Protein 7NAZ (pdb70)

Secondary structure (DSSP, 8-state):
-HHHHHHHHHHTT--BTTB-----HHHHHHHHHHHHHHSTT-HHHHHHHHHTT---HHHHHHHHHTGGGTTHHHHHHTPPTTSS-EEEE-SSS-EEEE-SHHHHHHHHHHHHHHTT-HHHHHHHHHHHHHH-TT-HHHHHHHHHHHHHTT-HHHHHHHHHHHHT-TT--HHHHHHHHHHHHHHHHHTT-HHHHHHHHSS--SS-HHHHHHHHHHHHHHHHHTT-HHHHHHHHHHHHHH-TT-HHHHHHHH-TT-------HHHHHT-SSTT-GGGSPPS--

InterPro domains:
  IPR000641 CbxX/CfxQ [PR00819] (320-334)
  IPR000641 CbxX/CfxQ [PR00819] (360-375)
  IPR000641 CbxX/CfxQ [PR00819] (398-412)
  IPR000641 CbxX/CfxQ [PR00819] (412-431)
  IPR000641 CbxX/CfxQ [PR00819] (443-455)
  IPR000641 CbxX/CfxQ [PR00819] (464-481)
  IPR000641 CbxX/CfxQ [PR00819] (481-500)
  IPR000641 CbxX/CfxQ [PR00819] (551-563)
  IPR003593 AAA+ ATPase domain [SM00382] (357-496)
  IPR003959 ATPase, AAA-type, core [PF00004] (362-493)
  IPR011990 Tetratricopeptide-like helical domain superfamily [G3DSA:1.25.40.10] (31-301)
  IPR011990 Tetratricopeptide-like helical domain superfamily [SSF48452] (126-268)
  IPR023835 Type VII secretion system AAA-ATPase, EccA [TIGR03922] (51-600)
  IPR027417 P-loop containing nucleoside triphosphate hydrolase [G3DSA:3.40.50.300] (303-493)
  IPR027417 P-loop containing nucleoside triphosphate hydrolase [SSF52540] (317-532)
  IPR041627 CbbX, AAA lid domain [PF17866] (497-595)
  IPR049078 ESX-1 secretion system protein EccA1-like, N-terminal domain [PF21545] (26-296)
  IPR050773 CbxX/CfxQ RuBisCO activation and ESX secretion [PTHR43392] (227-593)

Sequence (281 aa):
MVSRFATCCRALGLTVNDRQRPADLTAARAGFAGLTHLAHDQCDAWIGLAAAGEEVTPAVVDAVWRTVASAGVLQREIGLAAGELGFTYDTGWYLQFRATEPDDFQLAYAARLYEAGEFGEADGLVGEILARRPGWFDARWLQVAINHRAQRWSDVVRLLTPVVTLPSLDDVTSHAVRRTALGISLARLGMFAPAMSYLEDPAGPIEVAAVDGALAKALTLRAQGEDDEATEVLQDLFATHPENTQVEQALLDTSFGLVTTTSARIEARSDPWDPETEPSEAE

B-factor: mean 32.29, std 12.5, range [16.03, 93.33]

Organism: Mycolicibacterium smegmatis (strain ATCC 700084 / mc(2)155) (NCBI:txid246196)

Radius of gyration: 21.81 Å; Cα contacts (8 Å, |Δi|>4): 455; chains: 1; bounding box: 55×57×35 Å

CATH classification: 1.25.40.10

Solvent-accessible surface area: 13350 Å² total; per-residue (Å²): 93,61,87,109,0,5,79,14,0,27,6,24,20,27,60,2,98,142,147,121,108,119,56,64,82,97,41,0,81,71,26,0,32,29,0,8,155,96,4,101,99,42,0,0,0,28,0,0,5,2,27,0,52,64,53,52,74,69,2,11,44,8,1,60,125,8,38,108,18,19,9,56,5,16,163,112,7,65,19,67,107,32,79,2,9,4,64,6,89,0,16,12,31,7,123,22,124,0,34,97,64,23,11,2,16,0,3,38,0,5,76,12,1,91,64,42,91,29,41,94,0,44,45,33,1,34,81,0,30,91,118,77,93,62,46,38,27,0,58,1,0,40,1,0,0,7,29,83,0,85,23,20,18,14,0,24,142,32,1,79,66,2,34,109,70,109,120,50,88,115,69,21,34,17,0,0,95,4,0,5,0,19,0,11,0,68,25,31,84,43,70,58,0,25,76,49,1,96,108,23,73,36,84,21,98,92,0,21,14,43,0,11,16,6,25,0,7,0,10,24,59,83,51,88,76,117,70,0,50,114,24,0,88,105,14,41,71,97,45,80,154,45,101,112,0,61,87,0,26,136,64,86,102,69,35,32,117,47,12,62,56,76,48,1,112,60,17,103,61,66,51,47,42,160,44,34,33,48,153,106,166

Foldseek 3Di:
DLVLLQVLLLLLQDQFPNDHDDHDLVVSLVSLVVVCVVCVLALSSLLSNQSSPPLDLVSLVSNLNNVVRQCVSVVVRVHDQPPGWHWADLQALDIDIDGHNLSSLLRNLSSCLVVVNLVSSLVSLVVVCVVVVPDVSSLVSNLNSCVSLLVLVVNLVSLVVVQPDPPDDQSRNLRSLLSNLLSCVQAVNLVVSCVSLVQSDGDRPVSSLSSLLSNLLSCLVVVVQVVSLVSLVVSCVVVVPDVVSVVCNVDSPDHRNHDHNVQCVQFPDNRHPVSRDDPVD

Structure (mmCIF, N/CA/C/O backbone):
data_7NAZ
#
_entry.id   7NAZ
#
_cell.length_a   159.001
_cell.length_b   159.001
_cell.length_c   43.364
_cell.angle_alpha   90.00
_cell.angle_beta   90.00
_cell.angle_gamma   120.00
#
_symmetry.space_group_name_H-M   'H 3'
#
loop_
_entity.id
_entity.type
_entity.pdbx_description
1 polymer 'ESX-3 secretion system protein EccA3'
2 non-polymer '1,4-DIETHYLENE DIOXIDE'
3 non-polymer 'SULFATE ION'
4 non-polymer GLYCEROL
5 water water
#
loop_
_atom_site.group_PDB
_atom_site.id
_atom_site.type_symbol
_atom_site.label_atom_id
_atom_site.label_alt_id
_atom_site.label_comp_id
_atom_site.label_asym_id
_atom_site.label_entity_id
_atom_site.label_seq_id
_atom_site.pdbx_PDB_ins_code
_atom_site.Cartn_x
_atom_site.Cartn_y
_atom_site.Cartn_z
_atom_site.occupancy
_atom_site.B_iso_or_equiv
_atom_site.auth_seq_id
_atom_site.auth_comp_id
_atom_site.auth_asym_id
_atom_site.auth_atom_id
_atom_site.pdbx_PDB_model_num
ATOM 1 N N . MET A 1 20 ? 15.047 0.138 37.616 1.00 35.53 1 MET A N 1
ATOM 2 C CA . MET A 1 20 ? 15.828 1.374 38.025 1.00 27.72 1 MET A CA 1
ATOM 3 C C . MET A 1 20 ? 15.914 1.592 39.543 1.00 32.04 1 MET A C 1
ATOM 4 O O . MET A 1 20 ? 16.968 1.872 40.069 1.00 30.67 1 MET A O 1
ATOM 9 N N . VAL A 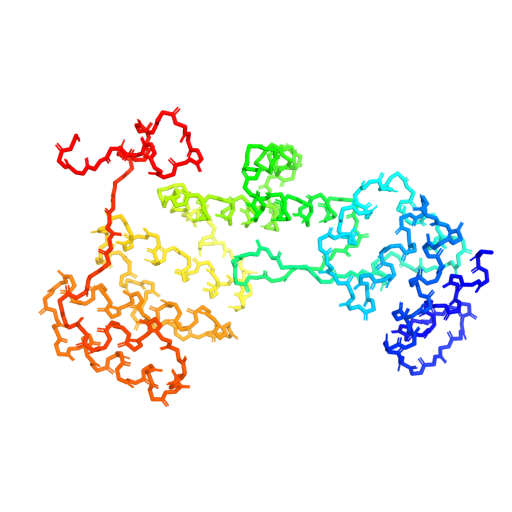1 21 ? 14.776 1.541 40.234 1.00 29.79 2 VAL A N 1
ATOM 10 C CA . VAL A 1 21 ? 14.738 1.711 41.679 1.00 28.91 2 VAL A CA 1
ATOM 11 C C . VAL A 1 21 ? 15.569 0.627 42.421 1.00 29.39 2 VAL A C 1
ATOM 12 O O . VAL A 1 21 ? 16.321 0.941 43.346 1.00 29.99 2 VAL A O 1
ATOM 16 N N . SER A 1 22 ? 15.421 -0.644 42.040 1.00 30.13 3 SER A N 1
ATOM 17 C CA . SER A 1 22 ? 16.250 -1.718 42.626 1.00 29.96 3 SER A CA 1
ATOM 18 C C . SER A 1 22 ? 17.726 -1.489 42.391 1.00 26.62 3 SER A C 1
ATOM 19 O O . SER A 1 22 ? 18.536 -1.658 43.299 1.00 28.51 3 SER A O 1
ATOM 22 N N . ARG A 1 23 ? 18.085 -1.073 41.174 1.00 25.91 4 ARG A N 1
ATOM 23 C CA . ARG A 1 23 ? 19.491 -0.805 40.890 1.00 25.64 4 ARG A CA 1
ATOM 24 C C . ARG A 1 23 ? 19.991 0.345 41.766 1.00 26.34 4 ARG A C 1
ATOM 25 O O . ARG A 1 23 ? 21.081 0.296 42.316 1.00 27.23 4 ARG A O 1
ATOM 33 N N . PHE A 1 24 ? 19.168 1.391 41.913 1.00 24.77 5 PHE A N 1
ATOM 34 C CA . PHE A 1 24 ? 19.562 2.565 42.692 1.00 26.25 5 PHE A CA 1
ATOM 35 C C . PHE A 1 24 ? 19.781 2.170 44.161 1.00 26.14 5 PHE A C 1
ATOM 36 O O . PHE A 1 24 ? 20.759 2.569 44.787 1.00 27.69 5 PHE A O 1
ATOM 44 N N . ALA A 1 25 ? 18.894 1.324 44.684 1.00 26.75 6 ALA A N 1
ATOM 45 C CA . ALA A 1 25 ? 18.960 0.894 46.079 1.00 28.65 6 ALA A CA 1
ATOM 46 C C . ALA A 1 25 ? 20.274 0.140 46.310 1.00 28.23 6 ALA A C 1
ATOM 47 O O . ALA A 1 25 ? 20.943 0.318 47.319 1.00 28.70 6 ALA A O 1
ATOM 49 N N . THR A 1 26 ? 20.618 -0.708 45.346 1.00 28.39 7 THR A N 1
ATOM 50 C CA . THR A 1 26 ? 21.783 -1.559 45.434 1.00 28.04 7 THR A CA 1
ATOM 51 C C . THR A 1 26 ? 23.066 -0.726 45.386 1.00 27.75 7 THR A C 1
ATOM 52 O O . THR A 1 26 ? 23.980 -0.942 46.159 1.00 29.62 7 THR A O 1
ATOM 56 N N . CYS A 1 27 ? 23.090 0.239 44.470 1.00 27.41 8 CYS A N 1
ATOM 57 C CA . CYS A 1 27 ? 24.207 1.180 44.372 1.00 26.42 8 CYS A CA 1
ATOM 58 C C . CYS A 1 27 ? 24.364 2.004 45.663 1.00 25.84 8 CYS A C 1
ATOM 59 O O . CYS A 1 27 ? 25.470 2.219 46.140 1.00 28.41 8 CYS A O 1
ATOM 62 N N . CYS A 1 28 ? 23.245 2.469 46.234 1.00 26.62 9 CYS A N 1
ATOM 63 C CA . CYS A 1 28 ? 23.280 3.158 47.520 1.00 27.55 9 CYS A CA 1
ATOM 64 C C . CYS A 1 28 ? 23.848 2.300 48.665 1.00 28.85 9 CYS A C 1
ATOM 65 O O . CYS A 1 28 ? 24.589 2.795 49.535 1.00 30.15 9 CYS A O 1
ATOM 68 N N . ARG A 1 29 ? 23.493 1.015 48.688 1.00 28.55 10 ARG A N 1
ATOM 69 C CA . ARG A 1 29 ? 24.035 0.131 49.700 1.00 32.92 10 ARG A CA 1
ATOM 70 C C . ARG A 1 29 ? 25.566 -0.038 49.558 1.00 31.69 10 ARG A C 1
ATOM 71 O O . ARG A 1 29 ? 26.267 -0.155 50.561 1.00 32.98 10 ARG A O 1
ATOM 79 N N . ALA A 1 30 ? 26.076 0.013 48.322 1.00 31.15 11 ALA A N 1
ATOM 80 C CA . ALA A 1 30 ? 27.521 -0.023 48.071 1.00 32.67 11 ALA A CA 1
ATOM 81 C C . ALA A 1 30 ? 28.271 1.220 48.612 1.00 32.66 11 ALA A C 1
ATOM 82 O O . ALA A 1 30 ? 29.503 1.181 48.813 1.00 34.36 11 ALA A O 1
ATOM 84 N N . LEU A 1 31 ? 27.530 2.315 48.840 1.00 32.01 12 LEU A N 1
ATOM 85 C CA . LEU A 1 31 ? 28.056 3.495 49.506 1.00 31.60 12 LEU A CA 1
ATOM 86 C C . LEU A 1 31 ? 28.144 3.322 51.012 1.00 31.70 12 LEU A C 1
ATOM 87 O O . LEU A 1 31 ? 28.754 4.135 51.676 1.00 37.49 12 LEU A O 1
ATOM 92 N N . GLY A 1 32 ? 27.542 2.252 51.543 1.00 32.11 13 GLY A N 1
ATOM 93 C CA . GLY A 1 32 ? 27.480 1.997 52.979 1.00 33.79 13 GLY A CA 1
ATOM 94 C C . GLY A 1 32 ? 26.244 2.550 53.665 1.00 34.38 13 GLY A C 1
ATOM 95 O O . GLY A 1 32 ? 26.158 2.528 54.890 1.00 37.54 13 GLY A O 1
ATOM 96 N N . LEU A 1 33 ? 25.291 3.052 52.870 1.00 34.09 14 LEU A N 1
ATOM 97 C CA . LEU A 1 33 ? 24.024 3.565 53.391 1.00 33.24 14 LEU A CA 1
ATOM 98 C C . LEU A 1 33 ? 23.077 2.414 53.708 1.00 34.06 14 LEU A C 1
ATOM 99 O O . LEU A 1 33 ? 23.045 1.405 52.997 1.00 37.09 14 LEU A O 1
ATOM 104 N N . THR A 1 34 ? 22.298 2.590 54.782 1.00 37.16 15 THR A N 1
ATOM 105 C CA . THR A 1 34 ? 21.224 1.694 55.131 1.00 37.62 15 THR A CA 1
ATOM 106 C C . THR A 1 34 ? 20.073 1.986 54.207 1.00 37.82 15 THR A C 1
ATOM 107 O O . THR A 1 34 ? 19.660 3.137 54.084 1.00 38.03 15 THR A O 1
ATOM 111 N N . VAL A 1 35 ? 19.547 0.927 53.580 1.00 39.47 16 VAL A N 1
ATOM 112 C CA . VAL A 1 35 ? 18.408 1.002 52.684 1.00 36.50 16 VAL A CA 1
ATOM 113 C C . VAL A 1 35 ? 17.496 -0.169 52.990 1.00 40.05 16 VAL A C 1
ATOM 114 O O . VAL A 1 35 ? 17.948 -1.293 53.000 1.00 41.22 16 VAL A O 1
ATOM 118 N N . ASN A 1 36 ? 16.216 0.127 53.249 1.00 41.41 17 ASN A N 1
ATOM 119 C CA . ASN A 1 36 ? 15.211 -0.858 53.590 1.00 44.38 17 ASN A CA 1
ATOM 120 C C . ASN A 1 36 ? 15.741 -1.767 54.706 1.00 46.57 17 ASN A C 1
ATOM 121 O O . ASN A 1 36 ? 15.590 -2.978 54.646 1.00 53.64 17 ASN A O 1
ATOM 126 N N . ASP A 1 37 ? 16.360 -1.144 55.717 1.00 47.96 18 ASP A N 1
ATOM 127 C CA . ASP A 1 37 ? 16.915 -1.798 56.906 1.00 51.67 18 ASP A CA 1
ATOM 128 C C . ASP A 1 37 ? 17.971 -2.852 56.611 1.00 48.45 18 ASP A C 1
ATOM 129 O O . ASP A 1 37 ? 18.111 -3.811 57.348 1.00 51.94 18 ASP A O 1
ATOM 134 N N . ARG A 1 38 ? 18.718 -2.651 55.522 1.00 45.97 19 ARG A N 1
ATOM 135 C CA . ARG A 1 38 ? 19.827 -3.529 55.150 1.00 46.15 19 ARG A CA 1
ATOM 136 C C . ARG A 1 38 ? 21.027 -2.632 54.899 1.00 46.55 19 ARG A C 1
ATOM 137 O O . ARG A 1 38 ? 20.896 -1.584 54.266 1.00 44.34 19 ARG A O 1
ATOM 145 N N . GLN A 1 39 ? 22.187 -3.051 55.415 1.00 47.18 20 GLN A N 1
ATOM 146 C CA . GLN A 1 39 ? 23.425 -2.290 55.326 1.00 47.72 20 GLN A CA 1
ATOM 147 C C . GLN A 1 39 ? 24.568 -3.257 55.104 1.00 49.42 20 GLN A C 1
ATOM 148 O O . GLN A 1 39 ? 24.505 -4.402 55.559 1.00 55.59 20 GLN A O 1
ATOM 154 N N . ARG A 1 40 ? 25.598 -2.799 54.384 1.00 48.06 21 ARG A N 1
ATOM 155 C CA . ARG A 1 40 ? 26.832 -3.554 54.196 1.00 49.33 21 ARG A CA 1
ATOM 156 C C . ARG A 1 40 ? 27.993 -2.570 54.259 1.00 45.49 21 ARG A C 1
ATOM 157 O O . ARG A 1 40 ? 27.788 -1.364 54.096 1.00 43.05 21 ARG A O 1
ATOM 165 N N . PRO A 1 41 ? 29.235 -3.054 54.495 1.00 51.24 22 PRO A N 1
ATOM 166 C CA . PRO A 1 41 ? 30.423 -2.201 54.394 1.00 51.31 22 PRO A CA 1
ATOM 167 C C . PRO A 1 41 ? 30.536 -1.562 53.021 1.00 47.00 22 PRO A C 1
ATOM 168 O O . PRO A 1 41 ? 30.295 -2.230 52.012 1.00 46.73 22 PRO A O 1
ATOM 172 N N . ALA A 1 42 ? 30.911 -0.282 52.981 1.00 44.01 23 ALA A N 1
ATOM 173 C CA . ALA A 1 42 ? 31.023 0.438 51.726 1.00 41.47 23 ALA A CA 1
ATOM 174 C C . ALA A 1 42 ? 32.091 -0.204 50.829 1.00 38.00 23 ALA A C 1
ATOM 175 O O . ALA A 1 42 ? 33.045 -0.803 51.313 1.00 42.27 23 ALA A O 1
ATOM 177 N N . ASP A 1 43 ? 31.876 -0.121 49.514 1.00 38.16 24 ASP A N 1
ATOM 178 C CA . ASP A 1 43 ? 32.856 -0.520 48.502 1.00 37.79 24 ASP A CA 1
ATOM 179 C C . ASP A 1 43 ? 32.758 0.569 47.450 1.00 34.36 24 ASP A C 1
ATOM 180 O O . ASP A 1 43 ? 31.960 0.475 46.531 1.00 34.10 24 ASP A O 1
ATOM 185 N N . LEU A 1 44 ? 33.578 1.621 47.599 1.00 34.26 25 LEU A N 1
ATOM 186 C CA . LEU A 1 44 ? 33.401 2.827 46.788 1.00 34.70 25 LEU A CA 1
ATOM 187 C C . LEU A 1 44 ? 33.801 2.601 45.315 1.00 32.33 25 LEU A C 1
ATOM 188 O O . LEU A 1 44 ? 33.246 3.207 44.411 1.00 34.81 25 LEU A O 1
ATOM 193 N N . THR A 1 45 ? 34.732 1.676 45.069 1.00 33.36 26 THR A N 1
ATOM 194 C CA . THR A 1 45 ? 35.091 1.319 43.707 1.00 34.18 26 THR A CA 1
ATOM 195 C C . THR A 1 45 ? 33.866 0.734 43.011 1.00 34.16 26 THR A C 1
ATOM 196 O O . THR A 1 45 ? 33.516 1.112 41.893 1.00 32.73 26 THR A O 1
ATOM 200 N N . ALA A 1 46 ? 33.201 -0.196 43.687 1.00 34.40 27 ALA A N 1
ATOM 201 C CA . ALA A 1 46 ? 31.981 -0.785 43.150 1.00 30.91 27 ALA A CA 1
ATOM 202 C C . ALA A 1 46 ? 30.861 0.243 43.027 1.00 31.18 27 ALA A C 1
ATOM 203 O O . ALA A 1 46 ? 30.135 0.253 42.030 1.00 30.13 27 ALA A O 1
ATOM 205 N N . ALA A 1 47 ? 30.715 1.098 44.042 1.00 31.05 28 ALA A N 1
ATOM 206 C CA . ALA A 1 47 ? 29.677 2.140 44.010 1.00 30.16 28 ALA A CA 1
ATOM 207 C C . ALA A 1 47 ? 29.894 3.059 42.816 1.00 28.76 28 ALA A C 1
ATOM 208 O O . ALA A 1 47 ? 28.943 3.380 42.114 1.00 27.86 28 ALA A O 1
ATOM 210 N N . ARG A 1 48 ? 31.161 3.460 42.563 1.00 28.79 29 ARG A N 1
ATOM 211 C CA . ARG A 1 48 ? 31.450 4.296 41.393 1.00 28.87 29 ARG A CA 1
ATOM 212 C C . ARG A 1 48 ? 31.075 3.626 40.074 1.00 28.62 29 ARG A C 1
ATOM 213 O O . ARG A 1 48 ? 30.459 4.232 39.208 1.00 31.31 29 ARG A O 1
ATOM 221 N N . ALA A 1 49 ? 31.479 2.367 39.904 1.00 29.12 30 ALA A N 1
ATOM 222 C CA . ALA A 1 49 ? 31.146 1.650 38.683 1.00 29.40 30 ALA A CA 1
ATOM 223 C C . ALA A 1 49 ? 29.641 1.463 38.546 1.00 27.96 30 ALA A C 1
ATOM 224 O O . ALA A 1 49 ? 29.103 1.562 37.446 1.00 29.27 30 ALA A O 1
ATOM 226 N N . GLY A 1 50 ? 28.980 1.177 39.673 1.00 28.99 31 GLY A N 1
ATOM 227 C CA . GLY A 1 50 ? 27.546 0.909 39.711 1.00 28.35 31 GLY A CA 1
ATOM 228 C C . GLY A 1 50 ? 26.762 2.127 39.305 1.00 27.37 31 GLY A C 1
ATOM 229 O O . GLY A 1 50 ? 26.021 2.097 38.339 1.00 27.88 31 GLY A O 1
ATOM 230 N N . PHE A 1 51 ? 27.022 3.245 39.979 1.00 30.03 32 PHE A N 1
ATOM 231 C CA . PHE A 1 51 ? 26.332 4.499 39.631 1.00 29.39 32 PHE A CA 1
ATOM 232 C C . PHE A 1 51 ? 26.655 4.961 38.216 1.00 28.48 32 PHE A C 1
ATOM 233 O O . PHE A 1 51 ? 25.777 5.391 37.504 1.00 28.92 32 PHE A O 1
ATOM 241 N N . ALA A 1 52 ? 27.909 4.786 37.776 1.00 27.66 33 ALA A N 1
ATOM 242 C CA . ALA A 1 52 ? 28.260 5.131 36.398 1.00 29.38 33 ALA A CA 1
ATOM 243 C C . ALA A 1 52 ? 27.382 4.390 35.390 1.00 29.34 33 ALA A C 1
ATOM 244 O O . ALA A 1 52 ? 26.875 4.973 34.432 1.00 31.01 33 ALA A O 1
ATOM 246 N N . GLY A 1 53 ? 27.213 3.081 35.604 1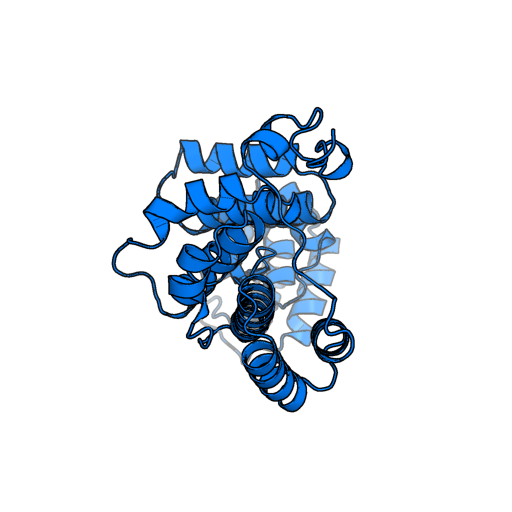.00 29.61 34 GLY A N 1
ATOM 247 C CA . GLY A 1 53 ? 26.359 2.290 34.743 1.00 31.86 34 GLY A CA 1
ATOM 248 C C . GLY A 1 53 ? 24.932 2.769 34.800 1.00 29.14 34 GLY A C 1
ATOM 249 O O . GLY A 1 53 ? 24.247 2.847 33.779 1.00 31.33 34 GLY A O 1
ATOM 250 N N . LEU A 1 54 ? 24.491 3.130 36.007 1.00 28.06 35 LEU A N 1
ATOM 251 C CA . LEU A 1 54 ? 23.126 3.556 36.212 1.00 28.15 35 LEU A CA 1
ATOM 252 C C . LEU A 1 54 ? 22.843 4.881 35.467 1.00 28.30 35 LEU A C 1
ATOM 253 O O . LEU A 1 54 ? 21.735 5.088 34.992 1.00 33.59 35 LEU A O 1
ATOM 258 N N . THR A 1 55 ? 23.868 5.733 35.300 1.00 28.14 36 THR A N 1
ATOM 259 C CA . THR A 1 55 ? 23.699 6.977 34.524 1.00 30.03 36 THR A CA 1
ATOM 260 C C . THR A 1 55 ? 23.449 6.717 33.014 1.00 31.57 36 THR A C 1
ATOM 261 O O . THR A 1 55 ? 22.948 7.579 32.311 1.00 37.34 36 THR A O 1
ATOM 265 N N . HIS A 1 56 ? 23.810 5.528 32.519 1.00 35.62 37 HIS A N 1
ATOM 266 C CA . HIS A 1 56 ? 23.485 5.156 31.132 1.00 40.55 37 HIS A CA 1
ATOM 267 C C . HIS A 1 56 ? 21.999 4.804 31.022 1.00 41.82 37 HIS A C 1
ATOM 268 O O . HIS A 1 56 ? 21.335 5.237 30.096 1.00 49.79 37 HIS A O 1
ATOM 275 N N . LEU A 1 57 ? 21.465 4.073 32.007 1.00 41.94 38 LEU A N 1
ATOM 276 C CA . LEU A 1 57 ? 20.027 3.768 32.036 1.00 42.30 38 LEU A CA 1
ATOM 277 C C . LEU A 1 57 ? 19.192 5.007 32.288 1.00 43.50 38 LEU A C 1
ATOM 278 O O . LEU A 1 57 ? 18.219 5.243 31.591 1.00 48.01 38 LEU A O 1
ATOM 283 N N . ALA A 1 58 ? 19.559 5.751 33.338 1.00 40.77 39 ALA A N 1
ATOM 284 C CA . ALA A 1 58 ? 18.784 6.870 33.866 1.00 39.60 39 ALA A CA 1
ATOM 285 C C . ALA A 1 58 ? 19.604 8.164 33.765 1.00 36.56 39 ALA A C 1
ATOM 286 O O . ALA A 1 58 ? 19.946 8.761 34.769 1.00 34.87 39 ALA A O 1
ATOM 288 N N . HIS A 1 59 ? 19.900 8.551 32.522 1.00 35.67 40 HIS A N 1
ATOM 289 C CA . HIS A 1 59 ? 20.747 9.674 32.169 1.00 31.77 40 HIS A CA 1
ATOM 290 C C . HIS A 1 59 ? 20.176 10.998 32.673 1.00 29.53 40 HIS A C 1
ATOM 291 O O . HIS A 1 59 ? 20.923 11.905 32.952 1.00 28.04 40 HIS A O 1
ATOM 298 N N . ASP A 1 60 ? 18.846 11.069 32.818 1.00 29.56 41 ASP A N 1
ATOM 299 C CA . ASP A 1 60 ? 18.174 12.274 33.274 1.00 29.13 41 ASP A CA 1
ATOM 300 C C . ASP A 1 60 ? 17.770 12.249 34.733 1.00 28.03 41 ASP A C 1
ATOM 301 O O . ASP A 1 60 ? 17.081 13.148 35.181 1.00 31.50 41 ASP A O 1
ATOM 306 N N . GLN A 1 61 ? 18.170 11.207 35.471 1.00 28.04 42 GLN A N 1
ATOM 307 C CA . GLN A 1 61 ? 17.901 11.112 36.924 1.00 26.46 42 GLN A CA 1
ATOM 308 C C . GLN A 1 61 ? 19.059 11.696 37.754 1.00 27.00 42 GLN A C 1
ATOM 309 O O . GLN A 1 61 ? 20.142 11.130 37.831 1.00 26.93 42 GLN A O 1
ATOM 315 N N . CYS A 1 62 ? 18.795 12.836 38.383 1.00 25.21 43 CYS A N 1
ATOM 316 C CA . CYS A 1 62 ? 19.762 13.559 39.192 1.00 22.98 43 CYS A CA 1
ATOM 317 C C . CYS A 1 62 ? 20.395 12.633 40.226 1.00 24.66 43 CYS A C 1
ATOM 318 O O . CYS A 1 62 ? 21.597 12.651 40.435 1.00 23.55 43 CYS A O 1
ATOM 321 N N . ASP A 1 63 ? 19.590 11.761 40.827 1.00 26.33 44 ASP A N 1
ATOM 322 C CA . ASP A 1 63 ? 20.076 10.925 41.927 1.00 24.61 44 ASP A CA 1
ATOM 323 C C . ASP A 1 63 ? 21.179 9.910 41.502 1.00 23.02 44 ASP A C 1
ATOM 324 O O . ASP A 1 63 ? 22.009 9.534 42.299 1.00 26.42 44 ASP A O 1
ATOM 329 N N . ALA A 1 64 ? 21.164 9.500 40.238 1.00 23.89 45 ALA A N 1
ATOM 330 C CA . ALA A 1 64 ? 22.162 8.613 39.721 1.00 22.88 45 ALA A CA 1
ATOM 331 C C . ALA A 1 64 ? 23.489 9.368 39.682 1.00 22.95 45 ALA A C 1
ATOM 332 O O . ALA A 1 64 ? 24.545 8.837 39.992 1.00 24.71 45 ALA A O 1
ATOM 334 N N . TRP A 1 65 ? 23.438 10.608 39.226 1.00 22.22 46 TRP A N 1
ATOM 335 C CA . TRP A 1 65 ? 24.647 11.458 39.167 1.00 22.88 46 TRP A CA 1
ATOM 336 C C . TRP A 1 65 ? 25.138 11.854 40.556 1.00 23.22 46 TRP A C 1
ATOM 337 O O . TRP A 1 65 ? 26.340 11.870 40.803 1.00 24.80 46 TRP A O 1
ATOM 348 N N . ILE A 1 66 ? 24.214 12.199 41.463 1.00 23.26 47 ILE A N 1
ATOM 349 C CA . ILE A 1 66 ? 24.560 12.476 42.835 1.00 23.11 47 ILE A CA 1
ATOM 350 C C . ILE A 1 66 ? 25.279 11.286 43.467 1.00 23.21 47 ILE A C 1
ATOM 351 O O . ILE A 1 66 ? 26.285 11.443 44.157 1.00 24.63 47 ILE A O 1
ATOM 356 N N . GLY A 1 67 ? 24.733 10.083 43.221 1.00 23.16 48 GLY A N 1
ATOM 357 C CA . GLY A 1 67 ? 25.351 8.855 43.678 1.00 25.55 48 GLY A CA 1
ATOM 358 C C . GLY A 1 67 ? 26.778 8.659 43.175 1.00 23.16 48 GLY A C 1
ATOM 359 O O . GLY A 1 67 ? 27.671 8.298 43.929 1.00 25.36 48 GLY A O 1
ATOM 360 N N . LEU A 1 68 ? 26.975 8.878 41.878 1.00 22.79 49 LEU A N 1
ATOM 361 C CA . LEU A 1 68 ? 28.295 8.772 41.299 1.00 22.85 49 LEU A CA 1
ATOM 362 C C . LEU A 1 68 ? 29.271 9.736 41.971 1.00 22.49 49 LEU A C 1
ATOM 363 O O . LEU A 1 68 ? 30.403 9.364 42.308 1.00 25.28 49 LEU A O 1
ATOM 368 N N . ALA A 1 69 ? 28.826 10.970 42.227 1.00 23.20 50 ALA A N 1
ATOM 369 C CA . ALA A 1 69 ? 29.638 11.938 42.930 1.00 22.97 50 ALA A CA 1
ATOM 370 C C . ALA A 1 69 ? 29.877 11.506 44.362 1.00 23.96 50 ALA A C 1
ATOM 371 O O . ALA A 1 69 ? 30.972 11.644 44.865 1.00 24.89 50 ALA A O 1
ATOM 373 N N . ALA A 1 70 ? 28.839 10.956 45.014 1.00 23.71 51 ALA A N 1
ATOM 374 C CA . ALA A 1 70 ? 28.913 10.503 46.395 1.00 24.79 51 ALA A CA 1
ATOM 375 C C . ALA A 1 70 ? 29.973 9.401 46.553 1.00 24.93 51 ALA A C 1
ATOM 376 O O . ALA A 1 70 ? 30.604 9.276 47.621 1.00 29.01 51 ALA A O 1
ATOM 378 N N . ALA A 1 71 ? 30.130 8.597 45.492 1.00 26.56 52 ALA A N 1
ATOM 379 C CA . ALA A 1 71 ? 31.059 7.472 45.451 1.00 27.91 52 ALA A CA 1
ATOM 380 C C . ALA A 1 71 ? 32.483 7.931 45.156 1.00 28.89 52 ALA A C 1
ATOM 381 O O . ALA A 1 71 ? 33.404 7.135 45.171 1.00 30.87 52 ALA A O 1
ATOM 383 N N . GLY A 1 72 ? 32.652 9.227 44.873 1.00 28.00 53 GLY A N 1
ATOM 384 C CA . GLY A 1 72 ? 33.937 9.848 44.753 1.00 29.26 53 GLY A CA 1
ATOM 385 C C . GLY A 1 72 ? 34.310 10.407 43.380 1.00 29.52 53 GLY A C 1
ATOM 386 O O . GLY A 1 72 ? 35.400 10.977 43.241 1.00 33.47 53 GLY A O 1
ATOM 387 N N . GLU A 1 73 ? 33.435 10.249 42.382 1.00 28.29 54 GLU A N 1
ATOM 388 C CA A GLU A 1 73 ? 33.687 10.755 41.037 0.43 28.23 54 GLU A CA 1
ATOM 389 C CA B GLU A 1 73 ? 33.682 10.737 41.028 0.57 27.89 54 GLU A CA 1
ATOM 390 C C . GLU A 1 73 ? 33.076 12.156 40.889 1.00 27.43 54 GLU A C 1
ATOM 391 O O . GLU A 1 73 ? 32.022 12.344 40.299 1.00 28.98 54 GLU A O 1
ATOM 402 N N . VAL A 1 74 ? 33.762 13.148 41.455 1.00 26.06 55 VAL A N 1
ATOM 403 C CA . VAL A 1 74 ? 33.272 14.537 41.466 1.00 25.51 55 VAL A CA 1
ATOM 404 C C . VAL A 1 74 ? 34.042 15.324 40.431 1.00 25.17 55 VAL A C 1
ATOM 405 O O . VAL A 1 74 ? 34.911 16.153 40.743 1.00 31.66 55 VAL A O 1
ATOM 409 N N . THR A 1 75 ? 33.757 14.998 39.177 1.00 27.48 56 THR A N 1
ATOM 410 C CA . THR A 1 75 ? 34.367 15.591 38.015 1.00 27.74 56 THR A CA 1
ATOM 411 C C . THR A 1 75 ? 33.499 16.715 37.472 1.00 24.99 56 THR A C 1
ATOM 412 O O . THR A 1 75 ? 32.293 16.790 37.747 1.00 26.36 56 THR A O 1
ATOM 416 N N . PRO A 1 76 ? 34.052 17.603 36.623 1.00 27.19 57 PRO A N 1
ATOM 417 C CA . PRO A 1 76 ? 33.227 18.626 35.984 1.00 27.36 57 PRO A CA 1
ATOM 418 C C . PRO A 1 76 ? 32.045 18.036 35.228 1.00 26.33 57 PRO A C 1
ATOM 419 O O . PRO A 1 76 ? 30.968 18.575 35.320 1.00 25.15 57 PRO A O 1
ATOM 423 N N . ALA A 1 77 ? 32.237 16.902 34.542 1.00 28.01 58 ALA A N 1
ATOM 424 C CA . ALA A 1 77 ? 31.139 16.258 33.828 1.00 28.65 58 ALA A CA 1
ATOM 425 C C . ALA A 1 77 ? 30.019 15.856 34.803 1.00 25.78 58 ALA A C 1
ATOM 426 O O . ALA A 1 77 ? 28.816 16.024 34.494 1.00 26.48 58 ALA A O 1
ATOM 428 N N . VAL A 1 78 ? 30.398 15.309 35.972 1.00 25.06 59 VAL A N 1
ATOM 429 C CA . VAL A 1 78 ? 29.391 14.851 36.925 1.00 24.86 59 VAL A CA 1
ATOM 430 C C . VAL A 1 78 ? 28.641 16.037 37.534 1.00 22.13 59 VAL A C 1
ATOM 431 O O . VAL A 1 78 ? 27.429 16.033 37.655 1.00 23.63 59 VAL A O 1
ATOM 435 N N . VAL A 1 79 ? 29.391 17.080 37.906 1.00 21.95 60 VAL A N 1
ATOM 436 C CA . VAL A 1 79 ? 28.810 18.324 38.466 1.00 21.67 60 VAL A CA 1
ATOM 437 C C . VAL A 1 79 ? 27.871 18.966 37.441 1.00 22.21 60 VAL A C 1
ATOM 438 O O . VAL A 1 79 ? 26.774 19.410 37.824 1.00 23.86 60 VAL A O 1
ATOM 442 N N . ASP A 1 80 ? 28.269 18.987 36.163 1.00 21.76 61 ASP A N 1
ATOM 443 C CA . ASP A 1 80 ? 27.448 19.467 35.068 1.00 22.71 61 ASP A CA 1
ATOM 444 C C . ASP A 1 80 ? 26.124 18.699 35.010 1.00 21.55 61 ASP A C 1
ATOM 445 O O . ASP A 1 80 ? 25.041 19.279 34.869 1.00 24.19 61 ASP A O 1
ATOM 450 N N . ALA A 1 81 ? 26.230 17.370 35.132 1.00 21.26 62 ALA A N 1
ATOM 451 C CA . ALA A 1 81 ? 25.067 16.501 34.982 1.00 20.65 62 ALA A CA 1
ATOM 452 C C . ALA A 1 81 ? 24.102 16.632 36.158 1.00 20.92 62 ALA A C 1
ATOM 453 O O . ALA A 1 81 ? 22.887 16.601 35.945 1.00 23.35 62 ALA A O 1
ATOM 455 N N . VAL A 1 82 ? 24.633 16.747 37.380 1.00 21.35 63 VAL A N 1
ATOM 456 C CA . VAL A 1 82 ? 23.844 16.950 38.553 1.00 20.83 63 VAL A CA 1
ATOM 457 C C . VAL A 1 82 ? 23.009 18.204 38.340 1.00 20.62 63 VAL A C 1
ATOM 458 O O . VAL A 1 82 ? 21.777 18.195 38.574 1.00 23.32 63 VAL A O 1
ATOM 462 N N . TRP A 1 83 ? 23.664 19.287 37.912 1.00 21.34 64 TRP A N 1
ATOM 463 C CA . TRP A 1 83 ? 22.952 20.524 37.652 1.00 21.14 64 TRP A CA 1
ATOM 464 C C . TRP A 1 83 ? 21.912 20.404 36.529 1.00 21.23 64 TRP A C 1
ATOM 465 O O . TRP A 1 83 ? 20.782 20.929 36.653 1.00 23.64 64 TRP A O 1
ATOM 476 N N . ARG A 1 84 ? 22.310 19.831 35.403 1.00 22.28 65 ARG A N 1
ATOM 477 C CA . ARG A 1 84 ? 21.442 19.616 34.263 1.00 24.40 65 ARG A CA 1
ATOM 478 C C . ARG A 1 84 ? 20.129 18.911 34.654 1.00 23.64 65 ARG A C 1
ATOM 479 O O . ARG A 1 84 ? 19.035 19.297 34.191 1.00 25.75 65 ARG A O 1
ATOM 487 N N . THR A 1 85 ? 20.243 17.936 35.548 1.00 24.08 66 THR A N 1
ATOM 488 C CA . THR A 1 85 ? 19.126 17.073 35.915 1.00 22.91 66 THR A CA 1
ATOM 489 C C . THR A 1 85 ? 18.478 17.450 37.275 1.00 24.57 66 THR A C 1
ATOM 490 O O . THR A 1 85 ? 17.657 16.708 37.789 1.00 24.17 66 THR A O 1
ATOM 494 N N . VAL A 1 86 ? 18.790 18.648 37.802 1.00 23.13 67 VAL A N 1
ATOM 495 C CA . VAL A 1 86 ? 18.453 19.034 39.175 1.00 21.06 67 VAL A CA 1
ATOM 496 C C . VAL A 1 86 ? 16.935 18.955 39.458 1.00 21.01 67 VAL A C 1
ATOM 497 O O . VAL A 1 86 ? 16.536 18.788 40.594 1.00 22.70 67 VAL A O 1
ATOM 501 N N . ALA A 1 87 ? 16.115 19.047 38.415 1.00 24.04 68 ALA A N 1
ATOM 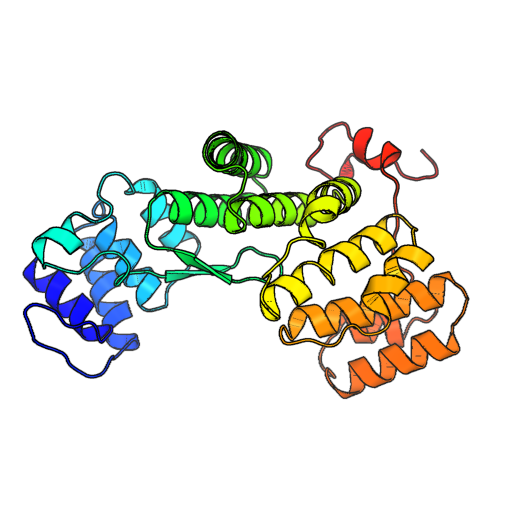502 C CA . ALA A 1 87 ? 14.637 18.921 38.619 1.00 23.00 68 ALA A CA 1
ATOM 503 C C . ALA A 1 87 ? 14.258 17.631 39.360 1.00 25.06 68 ALA A C 1
ATOM 504 O O . ALA A 1 87 ? 13.319 17.617 40.155 1.00 26.26 68 ALA A O 1
ATOM 506 N N . SER A 1 88 ? 15.041 16.566 39.135 1.00 24.33 69 SER A N 1
ATOM 507 C CA . SER A 1 88 ? 14.727 15.269 39.704 1.00 25.31 69 SER A CA 1
ATOM 508 C C . SER A 1 88 ? 15.507 14.932 40.970 1.00 25.61 69 SER A C 1
ATOM 509 O O . SER A 1 88 ? 15.524 13.813 41.385 1.00 24.94 69 SER A O 1
ATOM 512 N N . ALA A 1 89 ? 16.240 15.899 41.538 1.00 25.38 70 ALA A N 1
ATOM 513 C CA . ALA A 1 89 ? 16.923 15.679 42.793 1.00 24.98 70 ALA A CA 1
ATOM 514 C C . ALA A 1 89 ? 16.015 15.068 43.847 1.00 25.16 70 ALA A C 1
ATOM 515 O O . ALA A 1 89 ? 14.934 15.578 44.142 1.00 25.33 70 ALA A O 1
ATOM 517 N N . GLY A 1 90 ? 16.441 13.930 44.401 1.00 27.14 71 GLY A N 1
ATOM 518 C CA . GLY A 1 90 ? 15.741 13.313 45.490 1.00 27.71 71 GLY A CA 1
ATOM 519 C C . GLY A 1 90 ? 14.621 12.371 45.069 1.00 27.02 71 GLY A C 1
ATOM 520 O O . GLY A 1 90 ? 14.055 11.720 45.931 1.00 29.75 71 GLY A O 1
ATOM 521 N N . VAL A 1 91 ? 14.325 12.276 43.767 1.00 24.75 72 VAL A N 1
ATOM 522 C CA . VAL A 1 91 ? 13.212 11.440 43.309 1.00 25.73 72 VAL A CA 1
ATOM 523 C C . VAL A 1 91 ? 13.464 9.959 43.610 1.00 26.19 72 VAL A C 1
ATOM 524 O O . VAL A 1 91 ? 12.601 9.258 44.134 1.00 30.24 72 VAL A O 1
ATOM 528 N N . LEU A 1 92 ? 14.662 9.487 43.274 1.00 26.88 73 LEU A N 1
ATOM 529 C CA . LEU A 1 92 ? 14.988 8.093 43.554 1.00 25.42 73 LEU A CA 1
ATOM 530 C C . LEU A 1 92 ? 15.240 7.854 45.054 1.00 25.45 73 LEU A C 1
ATOM 531 O O . LEU A 1 92 ? 14.919 6.788 45.579 1.00 27.88 73 LEU A O 1
ATOM 536 N N . GLN A 1 93 ? 15.845 8.838 45.727 1.00 26.45 74 GLN A N 1
ATOM 537 C CA . GLN A 1 93 ? 16.053 8.822 47.170 1.00 27.61 74 GLN A CA 1
ATOM 538 C C . GLN A 1 93 ? 14.751 8.536 47.901 1.00 30.41 74 GLN A C 1
ATOM 539 O O . GLN A 1 93 ? 14.671 7.677 48.766 1.00 31.59 74 GLN A O 1
ATOM 545 N N . ARG A 1 94 ? 13.709 9.268 47.520 1.00 31.38 75 ARG A N 1
ATOM 546 C CA . ARG A 1 94 ? 12.401 9.105 48.117 1.00 34.48 75 ARG A CA 1
ATOM 547 C C . ARG A 1 94 ? 11.792 7.733 47.788 1.00 34.88 75 ARG A C 1
ATOM 548 O O . ARG A 1 94 ? 11.218 7.112 48.671 1.00 37.13 75 ARG A O 1
ATOM 556 N N . GLU A 1 95 ? 11.965 7.248 46.545 1.00 32.82 76 GLU A N 1
ATOM 557 C CA . GLU A 1 95 ? 11.498 5.910 46.169 1.00 34.33 76 GLU A CA 1
ATOM 558 C C . GLU A 1 95 ? 12.083 4.825 47.085 1.00 32.56 76 GLU A C 1
ATOM 559 O O . GLU A 1 95 ? 11.406 3.861 47.377 1.00 39.53 76 GLU A O 1
ATOM 565 N N . ILE A 1 96 ? 13.343 4.984 47.512 1.00 30.43 77 ILE A N 1
ATOM 566 C CA . ILE A 1 96 ? 13.996 3.952 48.328 1.00 30.12 77 ILE A CA 1
ATOM 567 C C . ILE A 1 96 ? 13.979 4.226 49.818 1.00 31.44 77 ILE A C 1
ATOM 568 O O . ILE A 1 96 ? 14.451 3.425 50.587 1.00 34.81 77 ILE A O 1
ATOM 573 N N . GLY A 1 97 ? 13.382 5.358 50.211 1.00 32.78 78 GLY A N 1
ATOM 574 C CA . GLY A 1 97 ? 13.202 5.714 51.606 1.00 34.36 78 GLY A CA 1
ATOM 575 C C . GLY A 1 97 ? 14.415 6.266 52.343 1.00 34.00 78 GLY A C 1
ATOM 576 O O . GLY A 1 97 ? 14.481 6.152 53.575 1.00 36.94 78 GLY A O 1
ATOM 577 N N . LEU A 1 98 ? 15.346 6.898 51.613 1.00 34.06 79 LEU A N 1
ATOM 578 C CA . LEU A 1 98 ? 16.515 7.496 52.227 1.00 37.74 79 LEU A CA 1
ATOM 579 C C . LEU A 1 98 ? 16.099 8.755 52.924 1.00 39.26 79 LEU A C 1
ATOM 580 O O . LEU A 1 98 ? 15.346 9.558 52.362 1.00 44.79 79 LEU A O 1
ATOM 585 N N . ALA A 1 99 ? 16.611 8.950 54.141 1.00 39.43 80 ALA A N 1
ATOM 586 C CA . ALA A 1 99 ? 16.403 10.194 54.858 1.00 42.89 80 ALA A CA 1
ATOM 587 C C . ALA A 1 99 ? 17.189 11.321 54.163 1.00 42.18 80 ALA A C 1
ATOM 588 O O . ALA A 1 99 ? 18.213 11.089 53.509 1.00 37.09 80 ALA A O 1
ATOM 590 N N . ALA A 1 100 ? 16.678 12.547 54.275 1.00 44.27 81 ALA A N 1
ATOM 591 C CA . ALA A 1 100 ? 17.341 13.699 53.685 1.00 43.16 81 ALA A CA 1
ATOM 592 C C . ALA A 1 100 ? 18.742 13.841 54.249 1.00 38.99 81 ALA A C 1
ATOM 593 O O . ALA A 1 100 ? 18.963 13.663 55.452 1.00 44.17 81 ALA A O 1
ATOM 595 N N . GLY A 1 101 ? 19.693 14.156 53.366 1.00 34.59 82 GLY A N 1
ATOM 596 C CA . GLY A 1 101 ? 21.063 14.413 53.759 1.00 33.09 82 GLY A CA 1
ATOM 597 C C . GLY A 1 101 ? 21.967 13.203 53.762 1.00 31.71 82 GLY A C 1
ATOM 598 O O . GLY A 1 101 ? 23.151 13.340 53.840 1.00 34.10 82 GLY A O 1
ATOM 599 N N . GLU A 1 102 ? 21.408 12.001 53.627 1.00 32.21 83 GLU A N 1
ATOM 600 C CA . GLU A 1 102 ? 22.231 10.809 53.582 1.00 31.97 83 GLU A CA 1
ATOM 601 C C . GLU A 1 102 ? 23.096 10.693 52.318 1.00 28.98 83 GLU A C 1
ATOM 602 O O . GLU A 1 102 ? 24.274 10.209 52.365 1.00 33.38 83 GLU A O 1
ATOM 608 N N . LEU A 1 103 ? 22.489 11.026 51.179 1.00 27.64 84 LEU A N 1
ATOM 609 C CA . LEU A 1 103 ? 23.155 10.967 49.896 1.00 26.35 84 LEU A CA 1
ATOM 610 C C . LEU A 1 103 ? 23.669 12.327 49.554 1.00 25.45 84 LEU A C 1
ATOM 611 O O . LEU A 1 103 ? 22.906 13.275 49.405 1.00 28.30 84 LEU A O 1
ATOM 616 N N . GLY A 1 104 ? 24.991 12.440 49.473 1.00 26.08 85 GLY A N 1
ATOM 617 C CA . GLY A 1 104 ? 25.603 13.713 49.137 1.00 26.25 85 GLY A CA 1
ATOM 618 C C . GLY A 1 104 ? 27.023 13.544 48.676 1.00 24.91 85 GLY A C 1
ATOM 619 O O . GLY A 1 104 ? 27.587 12.480 48.771 1.00 26.10 85 GLY A O 1
ATOM 620 N N . PHE A 1 105 ? 27.604 14.621 48.165 1.00 24.77 86 PHE A N 1
ATOM 621 C CA . PHE A 1 105 ? 28.987 14.569 47.709 1.00 22.79 86 PHE A CA 1
ATOM 622 C C . PHE A 1 105 ? 29.775 15.752 48.187 1.00 23.03 86 PHE A C 1
ATOM 623 O O . PHE A 1 105 ? 29.218 16.807 48.480 1.00 24.07 86 PHE A O 1
ATOM 631 N N . THR A 1 106 ? 31.087 15.613 48.156 1.00 24.44 87 THR A N 1
ATOM 632 C CA . THR A 1 106 ? 31.994 16.701 48.565 1.00 26.21 87 THR A CA 1
ATOM 633 C C . THR A 1 106 ? 32.524 17.383 47.340 1.00 25.50 87 THR A C 1
ATOM 634 O O . THR A 1 106 ? 32.955 16.718 46.422 1.00 26.94 87 THR A O 1
ATOM 638 N N . TYR A 1 107 ? 32.460 18.723 47.305 1.00 23.52 88 TYR A N 1
ATOM 639 C CA . TYR A 1 107 ? 32.956 19.464 46.182 1.00 23.55 88 TYR A CA 1
ATOM 640 C C . TYR A 1 107 ? 33.938 20.547 46.670 1.00 22.73 88 TYR A C 1
ATOM 641 O O . TYR A 1 107 ? 33.886 21.037 47.818 1.00 22.54 88 TYR A O 1
ATOM 650 N N . ASP A 1 108 ? 34.848 20.842 45.755 1.00 24.15 89 ASP A N 1
ATOM 651 C CA . ASP A 1 108 ? 35.899 21.837 46.034 1.00 23.61 89 ASP A CA 1
ATOM 652 C C . ASP A 1 108 ? 35.379 23.224 45.670 1.00 21.88 89 ASP A C 1
ATOM 653 O O . ASP A 1 108 ? 34.892 23.411 44.578 1.00 24.26 89 ASP A O 1
ATOM 658 N N . THR A 1 109 ? 35.480 24.124 46.620 1.00 21.21 90 THR A N 1
ATOM 659 C CA . THR A 1 109 ? 35.134 25.536 46.351 1.00 22.03 90 THR A CA 1
ATOM 660 C C . THR A 1 109 ? 36.127 26.256 45.452 1.00 22.41 90 THR A C 1
ATOM 661 O O . THR A 1 109 ? 35.825 27.291 44.885 1.00 21.77 90 THR A O 1
ATOM 665 N N . GLY A 1 110 ? 37.343 25.709 45.352 1.00 20.96 91 GLY A N 1
ATOM 666 C CA . GLY A 1 110 ? 38.402 26.302 44.577 1.00 24.38 91 GLY A CA 1
ATOM 667 C C . GLY A 1 110 ? 39.306 27.188 45.402 1.00 25.04 91 GLY A C 1
ATOM 668 O O . GLY A 1 110 ? 40.321 27.637 44.874 1.00 27.86 91 GLY A O 1
ATOM 669 N N . TRP A 1 111 ? 38.983 27.385 46.691 1.00 21.77 92 TRP A N 1
ATOM 670 C CA . TRP A 1 111 ? 39.870 28.058 47.617 1.00 21.57 92 TRP A CA 1
ATOM 671 C C . TRP A 1 111 ? 39.704 27.526 49.010 1.00 20.95 92 TRP A C 1
ATOM 672 O O . TRP A 1 111 ? 38.745 27.861 49.729 1.00 23.50 92 TRP A O 1
ATOM 683 N N . TYR A 1 112 ? 40.638 26.623 49.375 1.00 20.96 93 TYR A N 1
ATOM 684 C CA . TYR A 1 112 ? 40.785 26.053 50.718 1.00 21.56 93 TYR A CA 1
ATOM 685 C C . TYR A 1 112 ? 39.725 25.066 51.165 1.00 21.72 93 TYR A C 1
ATOM 686 O O . TYR A 1 112 ? 40.050 24.002 51.667 1.00 27.30 93 TYR A O 1
ATOM 695 N N . LEU A 1 113 ? 38.470 25.458 51.028 1.00 21.49 94 LEU A N 1
ATOM 696 C CA . LEU A 1 113 ? 37.359 24.707 51.606 1.00 21.63 94 LEU A CA 1
ATOM 697 C C . LEU A 1 113 ? 36.676 23.778 50.639 1.00 21.43 94 LEU A C 1
ATOM 698 O O . LEU A 1 113 ? 36.595 24.021 49.416 1.00 22.26 94 LEU A O 1
ATOM 703 N N . GLN A 1 114 ? 36.260 22.644 51.209 1.00 23.13 95 GLN A N 1
ATOM 704 C CA . GLN A 1 114 ? 35.399 21.728 50.531 1.00 24.31 95 GLN A CA 1
ATOM 705 C C . GLN A 1 114 ? 34.079 21.675 51.293 1.00 23.97 95 GLN A C 1
ATOM 706 O O . GLN A 1 114 ? 34.063 21.619 52.527 1.00 26.04 95 GLN A O 1
ATOM 712 N N . PHE A 1 115 ? 32.975 21.643 50.543 1.00 23.64 96 PHE A N 1
ATOM 713 C CA . PHE A 1 115 ? 31.633 21.610 51.123 1.00 22.77 96 PHE A CA 1
ATOM 714 C C . PHE A 1 115 ? 30.908 20.326 50.749 1.00 23.32 96 PHE A C 1
ATOM 715 O O . PHE A 1 115 ? 31.192 19.693 49.719 1.00 24.68 96 PHE A O 1
ATOM 723 N N . ARG A 1 116 ? 29.923 19.971 51.572 1.00 24.86 97 ARG A N 1
ATOM 724 C CA . ARG A 1 116 ? 29.066 18.824 51.285 1.00 24.49 97 ARG A CA 1
ATOM 725 C C . ARG A 1 116 ? 27.768 19.257 50.631 1.00 23.46 97 ARG A C 1
ATOM 726 O O . ARG A 1 116 ? 27.135 20.176 51.116 1.00 27.73 97 ARG A O 1
ATOM 734 N N . ALA A 1 117 ? 27.454 18.652 49.481 1.00 23.41 98 ALA A N 1
ATOM 735 C CA . ALA A 1 117 ? 26.284 18.959 48.678 1.00 21.44 98 ALA A CA 1
ATOM 736 C C . ALA A 1 117 ? 25.233 17.872 48.776 1.00 22.15 98 ALA A C 1
ATOM 737 O O . ALA A 1 117 ? 25.513 16.710 48.456 1.00 24.15 98 ALA A O 1
ATOM 739 N N . THR A 1 118 ? 24.020 18.254 49.208 1.00 21.32 99 THR A N 1
ATOM 740 C CA . THR A 1 118 ? 22.890 17.321 49.271 1.00 22.59 99 THR A CA 1
ATOM 741 C C . THR A 1 118 ? 21.593 17.880 48.632 1.00 23.32 99 THR A C 1
ATOM 742 O O . THR A 1 118 ? 20.691 17.126 48.318 1.00 25.78 99 THR A O 1
ATOM 746 N N . GLU A 1 119 ? 21.533 19.209 48.444 1.00 23.22 100 GLU A N 1
ATOM 747 C CA . GLU A 1 119 ? 20.305 19.895 48.018 1.00 24.22 100 GLU A CA 1
ATOM 748 C C . GLU A 1 119 ? 20.589 20.754 46.791 1.00 24.30 100 GLU A C 1
ATOM 749 O O . GLU A 1 119 ? 21.739 21.127 46.526 1.00 21.45 100 GLU A O 1
ATOM 755 N N . PRO A 1 120 ? 19.548 21.127 45.997 1.00 22.23 101 PRO A N 1
ATOM 756 C CA . PRO A 1 120 ? 19.735 21.976 44.824 1.00 20.69 101 PRO A CA 1
ATOM 757 C C . PRO A 1 120 ? 20.667 23.184 45.014 1.00 20.92 101 PRO A C 1
ATOM 758 O O . PRO A 1 120 ? 21.452 23.412 44.153 1.00 21.68 101 PRO A O 1
ATOM 762 N N . ASP A 1 121 ? 20.501 23.921 46.113 1.00 21.14 102 ASP A N 1
ATOM 763 C CA . ASP A 1 121 ? 21.353 25.121 46.304 1.00 19.71 102 ASP A CA 1
ATOM 764 C C . ASP A 1 121 ? 22.826 24.733 46.422 1.00 20.54 102 ASP A C 1
ATOM 765 O O . ASP A 1 121 ? 23.689 25.471 45.981 1.00 20.89 102 ASP A O 1
ATOM 770 N N . ASP A 1 122 ? 23.113 23.583 47.027 1.00 20.11 103 ASP A N 1
ATOM 771 C CA . ASP A 1 122 ? 24.488 23.109 47.077 1.00 20.44 103 ASP A CA 1
ATOM 772 C C . ASP A 1 122 ? 24.992 22.784 45.650 1.00 21.40 103 ASP A C 1
ATOM 773 O O . ASP A 1 122 ? 26.146 23.044 45.281 1.00 20.50 103 ASP A O 1
ATOM 778 N N . PHE A 1 123 ? 24.150 22.111 44.863 1.00 19.68 104 PHE A N 1
ATOM 779 C CA . PHE A 1 123 ? 24.479 21.799 43.484 1.00 19.80 104 PHE A CA 1
ATOM 780 C C . PHE A 1 123 ? 24.756 23.046 42.668 1.00 20.31 104 PHE A C 1
ATOM 781 O O . PHE A 1 123 ? 25.582 23.056 41.778 1.00 20.09 104 PHE A O 1
ATOM 789 N N . GLN A 1 124 ? 23.983 24.090 42.953 1.00 19.23 105 GLN A N 1
ATOM 790 C CA . GLN A 1 124 ? 24.144 25.381 42.293 1.00 19.66 105 GLN A CA 1
ATOM 791 C C . GLN A 1 124 ? 25.519 25.965 42.591 1.00 18.56 105 GLN A C 1
ATOM 792 O O . GLN A 1 124 ? 26.155 26.457 41.681 1.00 19.32 105 GLN A O 1
ATOM 798 N N . LEU A 1 125 ? 25.936 25.893 43.858 1.00 18.31 106 LEU A N 1
ATOM 799 C CA . LEU A 1 125 ? 27.268 26.378 44.241 1.00 18.04 106 LEU A CA 1
ATOM 800 C C . LEU A 1 125 ? 28.357 25.526 43.603 1.00 18.36 106 LEU A C 1
ATOM 801 O O . LEU A 1 125 ? 29.387 26.047 43.182 1.00 20.18 106 LEU A O 1
ATOM 806 N N . ALA A 1 126 ? 28.158 24.203 43.552 1.00 18.89 107 ALA A N 1
ATOM 807 C CA . ALA A 1 126 ? 29.182 23.333 42.980 1.00 18.87 107 ALA A CA 1
ATOM 808 C C . ALA A 1 126 ? 29.313 23.653 41.499 1.00 19.02 107 ALA A C 1
ATOM 809 O O . ALA A 1 126 ? 30.418 23.692 40.937 1.00 21.03 107 ALA A O 1
ATOM 811 N N . TYR A 1 127 ? 28.178 23.930 40.847 1.00 19.54 108 TYR A N 1
ATOM 812 C CA . TYR A 1 127 ? 28.221 24.297 39.449 1.00 19.02 108 TYR A CA 1
ATOM 813 C C . TYR A 1 127 ? 28.885 25.679 39.239 1.00 19.72 108 TYR A C 1
ATOM 814 O O . TYR A 1 127 ? 29.610 25.873 38.274 1.00 20.03 108 TYR A O 1
ATOM 823 N N . ALA A 1 128 ? 28.586 26.624 40.131 1.00 19.58 109 ALA A N 1
ATOM 824 C CA . ALA A 1 128 ? 29.220 27.953 40.096 1.00 18.54 109 ALA A CA 1
ATOM 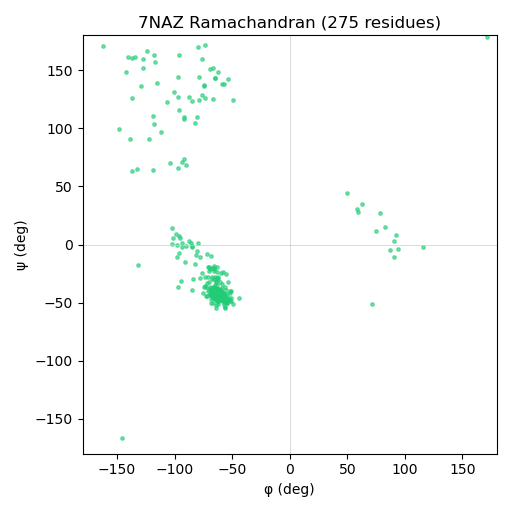825 C C . ALA A 1 128 ? 30.754 27.779 40.219 1.00 20.23 109 ALA A C 1
ATOM 826 O O . ALA A 1 128 ? 31.491 28.466 39.552 1.00 18.81 109 ALA A O 1
ATOM 828 N N . ALA A 1 129 ? 31.188 26.863 41.097 1.00 18.47 110 ALA A N 1
ATOM 829 C CA . ALA A 1 129 ? 32.613 26.596 41.273 1.00 19.80 110 ALA A CA 1
ATOM 830 C C . ALA A 1 129 ? 33.209 26.075 39.970 1.00 21.25 110 ALA A C 1
ATOM 831 O O . ALA A 1 129 ? 34.272 26.512 39.520 1.00 22.60 110 ALA A O 1
ATOM 833 N N . ARG A 1 130 ? 32.540 25.099 39.372 1.00 19.71 111 ARG A N 1
ATOM 834 C CA . ARG A 1 130 ? 32.922 24.574 38.075 1.00 21.49 111 ARG A CA 1
ATOM 835 C C . ARG A 1 130 ? 33.028 25.693 37.021 1.00 22.23 111 ARG A C 1
ATOM 836 O O . ARG A 1 130 ? 33.998 25.815 36.283 1.00 23.70 111 ARG A O 1
ATOM 844 N N . LEU A 1 131 ? 32.012 26.555 36.986 1.00 20.00 112 LEU A N 1
ATOM 845 C CA . LEU A 1 131 ? 31.949 27.602 35.979 1.00 19.97 112 LEU A CA 1
ATOM 846 C C . LEU A 1 131 ? 33.146 28.574 36.106 1.00 20.10 112 LEU A C 1
ATOM 847 O O . LEU A 1 131 ? 33.751 28.895 35.113 1.00 21.95 112 LEU A O 1
ATOM 852 N N . TYR A 1 132 ? 33.441 29.034 37.324 1.00 19.29 113 TYR A N 1
ATOM 853 C CA . TYR A 1 132 ? 34.460 30.078 37.458 1.00 20.14 113 TYR A CA 1
ATOM 854 C C . TYR A 1 132 ? 35.821 29.458 37.182 1.00 21.57 113 TYR A C 1
ATOM 855 O O . TYR A 1 132 ? 36.664 30.108 36.564 1.00 23.68 113 TYR A O 1
ATOM 864 N N . GLU A 1 133 ? 35.994 28.179 37.557 1.00 21.09 114 GLU A N 1
ATOM 865 C CA . GLU A 1 133 ? 37.243 27.518 37.255 1.00 22.90 114 GLU A CA 1
ATOM 866 C C . GLU A 1 133 ? 37.460 27.419 35.745 1.00 22.45 114 GLU A C 1
ATOM 867 O O . GLU A 1 133 ? 38.583 27.381 35.266 1.00 27.61 114 GLU A O 1
ATOM 873 N N . ALA A 1 134 ? 36.356 27.353 34.995 1.00 23.08 115 ALA A N 1
ATOM 874 C CA . ALA A 1 134 ? 36.364 27.302 33.536 1.00 23.33 115 ALA A CA 1
ATOM 875 C C . ALA A 1 134 ? 36.375 28.672 32.875 1.00 24.50 115 ALA A C 1
ATOM 876 O O . ALA A 1 134 ? 36.342 28.773 31.631 1.00 28.19 115 ALA A O 1
ATOM 878 N N . GLY A 1 135 ? 36.436 29.723 33.700 1.00 25.48 116 GLY A N 1
ATOM 879 C CA . GLY A 1 135 ? 36.484 31.100 33.197 1.00 25.07 116 GLY A CA 1
ATOM 880 C C . GLY A 1 135 ? 35.149 31.797 33.007 1.00 27.51 116 GLY A C 1
ATOM 881 O O . GLY A 1 135 ? 35.089 32.902 32.500 1.00 27.65 116 GLY A O 1
ATOM 882 N N . GLU A 1 136 ? 34.058 31.128 33.378 1.00 23.09 117 GLU A N 1
ATOM 883 C CA . GLU A 1 136 ? 32.719 31.711 33.288 1.00 24.58 117 GLU A CA 1
ATOM 884 C C . GLU A 1 136 ? 32.378 32.434 34.568 1.00 23.29 117 GLU A C 1
ATOM 885 O O . GLU A 1 136 ? 31.455 32.082 35.303 1.00 23.68 117 GLU A O 1
ATOM 891 N N . PHE A 1 137 ? 33.078 33.546 34.804 1.00 22.57 118 PHE A N 1
ATOM 892 C CA . PHE A 1 137 ? 32.952 34.239 36.053 1.00 22.37 118 PHE A CA 1
ATOM 893 C C . PHE A 1 137 ? 31.584 34.886 36.208 1.00 21.70 118 PHE A C 1
ATOM 894 O O . PHE A 1 137 ? 31.037 34.900 37.295 1.00 21.78 118 PHE A O 1
ATOM 902 N N . GLY A 1 138 ? 31.069 35.468 35.127 1.00 23.92 119 GLY A N 1
ATOM 903 C CA . GLY A 1 138 ? 29.827 36.242 35.207 1.00 24.59 119 GLY A CA 1
ATOM 904 C C . GLY A 1 138 ? 28.634 35.325 35.515 1.00 23.99 119 GLY A C 1
ATOM 905 O O . GLY A 1 138 ? 27.809 35.641 36.363 1.00 22.97 119 GLY A O 1
ATOM 906 N N . GLU A 1 139 ? 28.597 34.165 34.861 1.00 25.96 120 GLU A N 1
ATOM 907 C CA . GLU A 1 139 ? 27.531 33.190 35.112 1.00 23.52 120 GLU A CA 1
ATOM 908 C C . GLU A 1 139 ? 27.665 32.687 36.553 1.00 21.89 120 GLU A C 1
ATOM 909 O O . GLU A 1 139 ? 26.689 32.591 37.277 1.00 21.85 120 GLU A O 1
ATOM 915 N N . ALA A 1 140 ? 28.893 32.344 36.964 1.00 19.83 121 ALA A N 1
ATOM 916 C CA . ALA A 1 140 ? 29.127 31.924 38.340 1.00 19.24 121 ALA A CA 1
ATOM 917 C C . ALA A 1 140 ? 28.634 32.931 39.373 1.00 19.68 121 ALA A C 1
ATOM 918 O O . ALA A 1 140 ? 27.991 32.586 40.368 1.00 18.52 121 ALA A O 1
ATOM 920 N N . ASP A 1 141 ? 29.044 34.203 39.181 1.00 19.90 122 ASP A N 1
ATOM 921 C CA . ASP A 1 141 ? 28.710 35.227 40.107 1.00 21.14 122 ASP A CA 1
ATOM 922 C C . ASP A 1 141 ? 27.191 35.421 40.169 1.00 18.63 122 ASP A C 1
ATOM 923 O O . ASP A 1 141 ? 26.648 35.632 41.251 1.00 19.40 122 ASP A O 1
ATOM 928 N N . GLY A 1 142 ? 26.535 35.316 39.015 1.00 19.47 123 GLY A N 1
ATOM 929 C CA . GLY A 1 142 ? 25.079 35.445 38.949 1.00 21.03 123 GLY A CA 1
ATOM 930 C C . GLY A 1 142 ? 24.334 34.343 39.737 1.00 20.61 123 GLY A C 1
ATOM 931 O O . GLY A 1 142 ? 23.338 34.561 40.446 1.00 21.85 123 GLY A O 1
ATOM 932 N N . LEU A 1 143 ? 24.840 33.112 39.634 1.00 19.81 124 LEU A N 1
ATOM 933 C CA . LEU A 1 143 ? 24.222 32.003 40.338 1.00 18.55 124 LEU A CA 1
ATOM 934 C C . LEU A 1 143 ? 24.390 32.170 41.844 1.00 17.97 124 LEU A C 1
ATOM 935 O O . LEU A 1 143 ? 23.519 31.909 42.636 1.00 21.54 124 LEU A O 1
ATOM 940 N N . VAL A 1 144 ? 25.585 32.586 42.265 1.00 17.64 125 VAL A N 1
ATOM 941 C CA . VAL A 1 144 ? 25.830 32.757 43.689 1.00 17.30 125 VAL A CA 1
ATOM 942 C C . VAL A 1 144 ? 25.001 33.950 44.226 1.00 18.53 125 VAL A C 1
ATOM 943 O O . VAL A 1 144 ? 24.474 33.939 45.338 1.00 18.85 125 VAL A O 1
ATOM 947 N N . GLY A 1 145 ? 24.895 34.995 43.416 1.00 20.28 126 GLY A N 1
ATOM 948 C CA . GLY A 1 145 ? 24.135 36.166 43.819 1.00 19.61 126 GLY A CA 1
ATOM 949 C C . GLY A 1 145 ? 22.668 35.857 43.966 1.00 20.07 126 GLY A C 1
ATOM 950 O O . GLY A 1 145 ? 21.992 36.399 44.827 1.00 21.11 126 GLY A O 1
ATOM 951 N N . GLU A 1 146 ? 22.182 34.995 43.091 1.00 20.28 127 GLU A N 1
ATOM 952 C CA . GLU A 1 146 ? 20.775 34.556 43.163 1.00 20.17 127 GLU A CA 1
ATOM 953 C C . GLU A 1 146 ? 20.542 33.928 44.537 1.00 20.56 127 GLU A C 1
ATOM 954 O O . GLU A 1 146 ? 19.580 34.202 45.235 1.00 22.17 127 GLU A O 1
ATOM 960 N N . ILE A 1 147 ? 21.430 33.011 44.925 1.00 19.97 128 ILE A N 1
ATOM 961 C CA . ILE A 1 147 ? 21.352 32.434 46.247 1.00 20.52 128 ILE A CA 1
ATOM 962 C C . ILE A 1 147 ? 21.430 33.432 47.382 1.00 21.35 128 ILE A C 1
ATOM 963 O O . ILE A 1 147 ? 20.661 33.354 48.349 1.00 21.21 128 ILE A O 1
ATOM 968 N N . LEU A 1 148 ? 22.384 34.376 47.299 1.00 21.05 129 LEU A N 1
ATOM 969 C CA . LE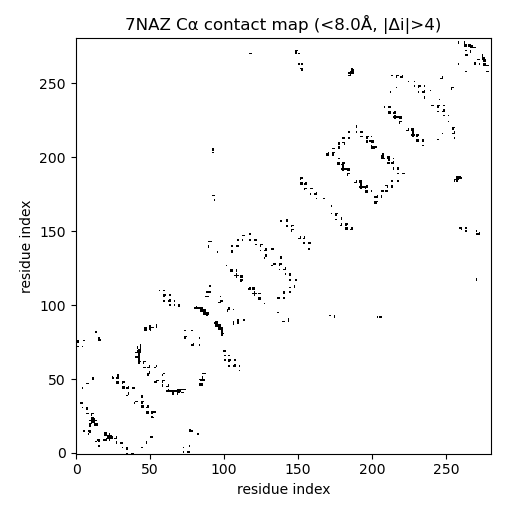U A 1 148 ? 22.598 35.258 48.386 1.00 20.70 129 LEU A CA 1
ATOM 970 C C . LEU A 1 148 ? 21.419 36.249 48.542 1.00 21.72 129 LEU A C 1
ATOM 971 O O . LEU A 1 148 ? 21.224 36.802 49.627 1.00 24.38 129 LEU A O 1
ATOM 976 N N . ALA A 1 149 ? 20.625 36.424 47.489 1.00 20.88 130 ALA A N 1
ATOM 977 C CA . ALA A 1 149 ? 19.394 37.258 47.605 1.00 22.39 130 ALA A CA 1
ATOM 978 C C . ALA A 1 149 ? 18.339 36.603 48.518 1.00 24.75 130 ALA A C 1
ATOM 979 O O . ALA A 1 149 ? 17.508 37.292 49.145 1.00 26.42 130 ALA A O 1
ATOM 981 N N . ARG A 1 150 ? 18.371 35.264 48.574 1.00 25.23 131 ARG A N 1
ATOM 982 C CA . ARG A 1 150 ? 17.451 34.405 49.364 1.00 28.44 131 ARG A CA 1
ATOM 983 C C . ARG A 1 150 ? 18.044 33.993 50.689 1.00 24.08 131 ARG A C 1
ATOM 984 O O . ARG A 1 150 ? 17.331 33.819 51.662 1.00 24.69 131 ARG A O 1
ATOM 992 N N . ARG A 1 151 ? 19.373 33.746 50.681 1.00 23.25 132 ARG A N 1
ATOM 993 C CA . ARG A 1 151 ? 20.076 33.196 51.827 1.00 22.70 132 ARG A CA 1
ATOM 994 C C . ARG A 1 151 ? 21.329 34.026 52.070 1.00 21.21 132 ARG A C 1
ATOM 995 O O . ARG A 1 151 ? 22.453 33.528 51.954 1.00 22.68 132 ARG A O 1
ATOM 1003 N N . PRO A 1 152 ? 21.189 35.312 52.442 1.00 23.85 133 PRO A N 1
ATOM 1004 C CA . PRO A 1 152 ? 22.373 36.170 52.565 1.00 25.41 133 PRO A CA 1
ATOM 1005 C C . PRO A 1 152 ? 23.347 35.806 53.638 1.00 25.01 133 PRO A C 1
ATOM 1006 O O . PRO A 1 152 ? 24.505 36.238 53.547 1.00 27.74 133 PRO A O 1
ATOM 1010 N N . GLY A 1 153 ? 22.895 35.056 54.648 1.00 23.63 134 GLY A N 1
ATOM 1011 C CA . GLY A 1 153 ? 23.711 34.613 55.762 1.00 25.19 134 GLY A CA 1
ATOM 1012 C C . GLY A 1 153 ? 24.400 33.275 55.570 1.00 23.60 134 GLY A C 1
ATOM 1013 O O . GLY A 1 153 ? 25.098 32.825 56.453 1.00 26.95 134 GLY A O 1
ATOM 1014 N N . TRP A 1 154 ? 24.173 32.636 54.430 1.00 22.58 135 TRP A N 1
ATOM 1015 C CA . TRP A 1 154 ? 24.617 31.243 54.244 1.00 22.49 135 TR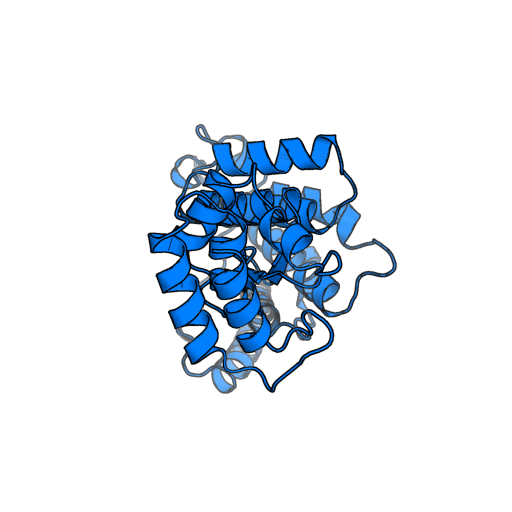P A CA 1
ATOM 1016 C C . TRP A 1 154 ? 26.110 31.275 53.887 1.00 21.13 135 TRP A C 1
ATOM 1017 O O . TRP A 1 154 ? 26.493 31.691 52.776 1.00 21.03 135 TRP A O 1
ATOM 1028 N N . PHE A 1 155 ? 26.925 30.818 54.831 1.00 22.09 136 PHE A N 1
ATOM 1029 C CA . PHE A 1 155 ? 28.404 30.836 54.686 1.00 22.62 136 PHE A CA 1
ATOM 1030 C C . PHE A 1 155 ? 28.884 30.220 53.378 1.00 21.72 136 PHE A C 1
ATOM 1031 O O . PHE A 1 155 ? 29.692 30.803 52.705 1.00 20.61 136 PHE A O 1
ATOM 1039 N N . ASP A 1 156 ? 28.348 29.050 52.985 1.00 20.81 137 ASP A N 1
ATOM 1040 C CA . ASP A 1 156 ? 28.819 28.390 51.760 1.00 20.32 137 ASP A CA 1
ATOM 1041 C C . ASP A 1 156 ? 28.749 29.288 50.553 1.00 19.43 137 ASP A C 1
ATOM 1042 O O . ASP A 1 156 ? 29.642 29.328 49.726 1.00 19.99 137 ASP A O 1
ATOM 1047 N N . ALA A 1 157 ? 27.643 30.035 50.432 1.00 19.61 138 ALA A N 1
ATOM 1048 C CA . ALA A 1 157 ? 27.466 30.904 49.284 1.00 18.65 138 ALA A CA 1
ATOM 1049 C C . ALA A 1 157 ? 28.348 32.152 49.391 1.00 17.62 138 ALA A C 1
ATOM 1050 O O . ALA A 1 157 ? 28.860 32.600 48.408 1.00 18.94 138 ALA A O 1
ATOM 1052 N N . ARG A 1 158 ? 28.505 32.657 50.601 1.00 18.14 139 ARG A N 1
ATOM 1053 C CA . ARG A 1 158 ? 29.371 33.820 50.835 1.00 17.40 139 ARG A CA 1
ATOM 1054 C C . ARG A 1 158 ? 30.795 33.463 50.456 1.00 18.64 139 ARG A C 1
ATOM 1055 O O . ARG A 1 158 ? 31.464 34.217 49.771 1.00 19.37 139 ARG A O 1
ATOM 1063 N N . TRP A 1 159 ? 31.210 32.254 50.823 1.00 18.90 140 TRP A N 1
ATOM 1064 C CA . TRP A 1 159 ? 32.565 31.788 50.485 1.00 17.77 140 TRP A CA 1
ATOM 1065 C C . TRP A 1 159 ? 32.719 31.583 48.974 1.00 18.14 140 TRP A C 1
ATOM 1066 O O . TRP A 1 159 ? 33.730 31.907 48.390 1.00 19.63 140 TRP A O 1
ATOM 1077 N N . LEU A 1 160 ? 31.691 31.019 48.352 1.00 18.81 141 LEU A N 1
ATOM 1078 C CA . LEU A 1 160 ? 31.772 30.820 46.878 1.00 18.21 141 LEU A CA 1
ATOM 1079 C C . LEU A 1 160 ? 31.995 32.171 46.190 1.00 19.23 141 LEU A C 1
ATOM 1080 O O . LEU A 1 160 ? 32.798 32.227 45.281 1.00 18.31 141 LEU A O 1
ATOM 1085 N N . GLN A 1 161 ? 31.270 33.191 46.628 1.00 19.25 142 GLN A N 1
ATOM 1086 C CA . GLN A 1 161 ? 31.464 34.522 46.044 1.00 18.79 142 GLN A CA 1
ATOM 1087 C C . GLN A 1 161 ? 32.917 34.976 46.206 1.00 17.75 142 GLN A C 1
ATOM 1088 O O . GLN A 1 161 ? 33.511 35.452 45.271 1.00 19.06 142 GLN A O 1
ATOM 1094 N N . VAL A 1 162 ? 33.431 34.827 47.411 1.00 17.56 143 VAL A N 1
ATOM 1095 C CA . VAL A 1 162 ? 34.827 35.173 47.708 1.00 17.97 143 VAL A CA 1
ATOM 1096 C C . VAL A 1 162 ? 35.795 34.397 46.788 1.00 17.84 143 VAL A C 1
ATOM 1097 O O . VAL A 1 162 ? 36.700 34.959 46.203 1.00 19.91 143 VAL A O 1
ATOM 1101 N N . ALA A 1 163 ? 35.529 33.098 46.582 1.00 18.95 144 ALA A N 1
ATOM 1102 C CA . ALA A 1 163 ? 36.402 32.256 45.745 1.00 18.74 144 ALA A CA 1
ATOM 1103 C C . ALA A 1 163 ? 36.383 32.680 44.282 1.00 18.40 144 ALA A C 1
ATOM 1104 O O . ALA A 1 163 ? 37.389 32.697 43.599 1.00 19.60 144 ALA A O 1
ATOM 1106 N N . ILE A 1 164 ? 35.205 33.113 43.806 1.00 18.23 145 ILE A N 1
ATOM 1107 C CA . ILE A 1 164 ? 35.057 33.612 42.422 1.00 17.80 145 ILE A CA 1
ATOM 1108 C C . ILE A 1 164 ? 35.962 34.872 42.284 1.00 18.44 145 ILE A C 1
ATOM 1109 O O . ILE A 1 164 ? 36.741 35.012 41.324 1.00 19.00 145 ILE A O 1
ATOM 1114 N N . ASN A 1 165 ? 35.795 35.792 43.227 1.00 19.35 146 ASN A N 1
ATOM 1115 C CA . ASN A 1 165 ? 36.578 37.042 43.220 1.00 19.09 146 ASN A CA 1
ATOM 1116 C C . ASN A 1 165 ? 38.070 36.777 43.328 1.00 20.98 146 ASN A C 1
ATOM 1117 O O . ASN A 1 165 ? 38.846 37.398 42.637 1.00 21.29 146 ASN A O 1
ATOM 1122 N N . HIS A 1 166 ? 38.437 35.786 44.144 1.00 18.93 147 HIS A N 1
ATOM 1123 C CA . HIS A 1 166 ? 39.836 35.374 44.289 1.00 18.85 147 HIS A CA 1
ATOM 1124 C C . HIS A 1 166 ? 40.430 34.991 42.956 1.00 20.55 147 HIS A C 1
ATOM 1125 O O . HIS A 1 166 ? 41.508 35.475 42.583 1.00 20.96 147 HIS A O 1
ATOM 1132 N N . ARG A 1 167 ? 39.787 34.058 42.255 1.00 19.78 148 ARG A N 1
ATOM 1133 C CA . ARG A 1 167 ? 40.296 33.603 40.971 1.00 20.33 148 ARG A CA 1
ATOM 1134 C C . ARG A 1 167 ? 40.444 34.714 39.918 1.00 21.42 148 ARG A C 1
ATOM 1135 O O . ARG A 1 167 ? 41.333 34.696 39.082 1.00 23.90 148 ARG A O 1
ATOM 1143 N N . ALA A 1 168 ? 39.531 35.690 39.982 1.00 19.82 149 ALA A N 1
ATOM 1144 C CA . ALA A 1 168 ? 39.598 36.865 39.143 1.00 20.97 149 ALA A CA 1
ATOM 1145 C C . ALA A 1 168 ? 40.579 37.918 39.645 1.00 21.07 149 ALA A C 1
ATOM 1146 O O . ALA A 1 168 ? 40.618 39.028 39.086 1.00 23.69 149 ALA A O 1
ATOM 1148 N N . GLN A 1 169 ? 41.261 37.629 40.758 1.00 20.31 150 GLN A N 1
ATOM 1149 C CA . GLN A 1 169 ? 42.265 38.536 41.330 1.00 22.27 150 GLN A CA 1
ATOM 1150 C C . GLN A 1 169 ? 41.641 39.865 41.772 1.00 20.16 150 GLN A C 1
ATOM 1151 O O . GLN A 1 169 ? 42.276 40.926 41.741 1.00 20.66 150 GLN A O 1
ATOM 1157 N N . ARG A 1 170 ? 40.399 39.782 42.261 1.00 20.85 151 ARG A N 1
ATOM 1158 C CA . ARG A 1 170 ? 39.678 40.953 42.769 1.00 18.79 151 ARG A CA 1
ATOM 1159 C C . ARG A 1 170 ? 39.895 41.059 44.262 1.00 19.43 151 ARG A C 1
ATOM 1160 O O . ARG A 1 170 ? 39.016 40.829 45.074 1.00 20.95 151 ARG A O 1
ATOM 1168 N N . TRP A 1 171 ? 41.129 41.434 44.646 1.00 18.99 152 TRP A N 1
ATOM 1169 C CA . TRP A 1 171 ? 41.537 41.382 46.013 1.00 19.01 152 TRP A C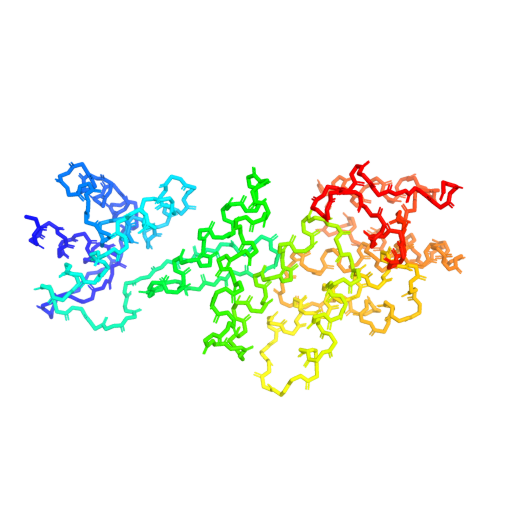A 1
ATOM 1170 C C . TRP A 1 171 ? 40.752 42.275 46.925 1.00 19.06 152 TRP A C 1
ATOM 1171 O O . TRP A 1 171 ? 40.536 41.966 48.110 1.00 19.54 152 TRP A O 1
ATOM 1182 N N . SER A 1 172 ? 40.405 43.469 46.421 1.00 21.20 153 SER A N 1
ATOM 1183 C CA . SER A 1 172 ? 39.610 44.360 47.231 1.00 21.24 153 SER A CA 1
ATOM 1184 C C . SER A 1 172 ? 38.226 43.834 47.574 1.00 20.71 153 SER A C 1
ATOM 1185 O O . SER A 1 172 ? 37.752 44.030 48.684 1.00 21.90 153 SER A O 1
ATOM 1188 N N . ASP A 1 173 ? 37.591 43.158 46.627 1.00 21.52 154 ASP A N 1
ATOM 1189 C CA . ASP A 1 173 ? 36.307 42.477 46.929 1.00 22.17 154 ASP A CA 1
ATOM 1190 C C . ASP A 1 173 ? 36.441 41.378 47.969 1.00 20.92 154 ASP A C 1
ATOM 1191 O O . ASP A 1 173 ? 35.628 41.248 48.866 1.00 21.47 154 ASP A O 1
ATOM 1196 N N . VAL A 1 174 ? 37.556 40.633 47.910 1.00 19.60 155 VAL A N 1
ATOM 1197 C CA . VAL A 1 174 ? 37.766 39.602 48.913 1.00 18.34 155 VAL A CA 1
ATOM 1198 C C . VAL A 1 174 ? 37.857 40.243 50.294 1.00 17.61 155 VAL A C 1
ATOM 1199 O O . VAL A 1 174 ? 37.269 39.793 51.236 1.00 20.07 155 VAL A O 1
ATOM 1203 N N . VAL A 1 175 ? 38.656 41.330 50.421 1.00 19.10 156 VAL A N 1
ATOM 1204 C CA . VAL A 1 175 ? 38.797 41.958 51.711 1.00 18.97 156 VAL A CA 1
ATOM 1205 C C . VAL A 1 175 ? 37.426 42.504 52.149 1.00 18.64 156 VAL A C 1
ATOM 1206 O O . VAL A 1 175 ? 37.041 42.364 53.317 1.00 20.59 156 VAL A O 1
ATOM 1210 N N . ARG A 1 176 ? 36.745 43.202 51.251 1.00 20.84 157 ARG A N 1
ATOM 1211 C CA . ARG A 1 176 ? 35.417 43.789 51.610 1.00 20.56 157 ARG A CA 1
ATOM 1212 C C . ARG A 1 176 ? 34.418 42.735 52.084 1.00 20.27 157 ARG A C 1
ATOM 1213 O O . ARG A 1 176 ? 33.734 42.891 53.125 1.00 23.03 157 ARG A O 1
ATOM 1221 N N . LEU A 1 177 ? 34.404 41.617 51.366 1.00 20.23 158 LEU A N 1
ATOM 1222 C CA . LEU A 1 177 ? 33.474 40.530 51.690 1.00 20.77 158 LEU A CA 1
ATOM 1223 C C . LEU A 1 177 ? 33.825 39.823 52.989 1.00 20.25 158 LEU A C 1
ATOM 1224 O O . LEU A 1 177 ? 32.955 39.383 53.724 1.00 24.16 158 LEU A O 1
ATOM 1229 N N . LEU A 1 178 ? 35.131 39.631 53.235 1.00 18.73 159 LEU A N 1
ATOM 1230 C CA . LEU A 1 178 ? 35.560 38.958 54.448 1.00 18.31 159 LEU A CA 1
ATOM 1231 C C . LEU A 1 178 ? 35.653 39.784 55.710 1.00 19.42 159 LEU A C 1
ATOM 1232 O O . LEU A 1 178 ? 35.665 39.238 56.796 1.00 20.48 159 LEU A O 1
ATOM 1237 N N . THR A 1 1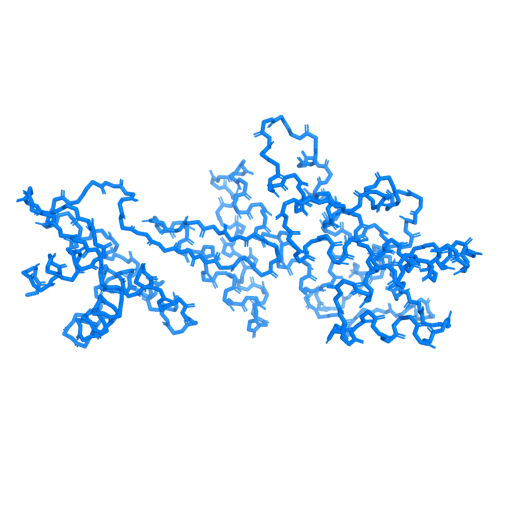79 ? 35.676 41.132 55.560 1.00 21.98 160 THR A N 1
ATOM 1238 C CA . THR A 1 179 ? 35.686 42.009 56.701 1.00 23.73 160 THR A CA 1
ATOM 1239 C C . THR A 1 179 ? 34.618 41.671 57.745 1.00 21.77 160 THR A C 1
ATOM 1240 O O . THR A 1 179 ? 34.913 41.552 58.937 1.00 23.77 160 THR A O 1
ATOM 1244 N N . PRO A 1 180 ? 33.325 41.522 57.367 1.00 23.95 161 PRO A N 1
ATOM 1245 C CA . PRO A 1 180 ? 32.306 41.152 58.348 1.00 24.65 161 PRO A CA 1
ATOM 1246 C C . PRO A 1 180 ? 32.224 39.637 58.661 1.00 23.89 161 PRO A C 1
ATOM 1247 O O . PRO A 1 180 ? 31.532 39.249 59.596 1.00 30.91 161 PRO A O 1
ATOM 1251 N N . VAL A 1 181 ? 32.941 38.807 57.901 1.00 22.25 162 VAL A N 1
ATOM 1252 C CA . VAL A 1 181 ? 32.922 37.345 58.126 1.00 23.17 162 VAL A CA 1
ATOM 1253 C C . VAL A 1 181 ? 33.936 36.955 59.212 1.00 24.35 162 VAL A C 1
ATOM 1254 O O . VAL A 1 181 ? 33.625 36.177 60.080 1.00 26.28 162 VAL A O 1
ATOM 1258 N N . VAL A 1 182 ? 35.114 37.605 59.212 1.00 23.87 163 VAL A N 1
ATOM 1259 C CA . VAL A 1 182 ? 36.208 37.201 60.077 1.00 24.21 163 VAL A CA 1
ATOM 1260 C C . VAL A 1 182 ? 35.873 37.412 61.568 1.00 26.23 163 VAL A C 1
ATOM 1261 O O . VAL A 1 182 ? 36.390 36.709 62.421 1.00 29.77 163 VAL A O 1
ATOM 1265 N N . THR A 1 183 ? 34.916 38.310 61.862 1.00 27.54 164 THR A N 1
ATOM 1266 C CA . THR A 1 183 ? 34.494 38.555 63.238 1.00 31.39 164 THR A CA 1
ATOM 1267 C C . THR A 1 183 ? 33.276 37.726 63.705 1.00 32.13 164 THR A C 1
ATOM 1268 O O . THR A 1 183 ? 32.802 37.875 64.840 1.00 35.71 164 THR A O 1
ATOM 1272 N N . LEU A 1 184 ? 32.761 36.860 62.834 1.00 32.40 165 LEU A N 1
ATOM 1273 C CA . LEU A 1 184 ? 31.542 36.102 63.169 1.00 33.47 165 LEU A CA 1
ATOM 1274 C C . LEU A 1 184 ? 31.781 35.153 64.330 1.00 35.43 165 LEU A C 1
ATOM 1275 O O . LEU A 1 184 ? 32.866 34.607 64.436 1.00 34.03 165 LEU A O 1
ATOM 1280 N N . PRO A 1 185 ? 30.794 34.947 65.234 1.00 37.90 166 PRO A N 1
ATOM 1281 C CA . PRO A 1 185 ? 30.953 33.973 66.305 1.00 42.23 166 PRO A CA 1
ATOM 1282 C C . PRO A 1 185 ? 30.786 32.555 65.749 1.00 42.99 166 PRO A C 1
ATOM 1283 O O . PRO A 1 185 ? 30.198 32.313 64.669 1.00 41.19 166 PRO A O 1
ATOM 1287 N N . SER A 1 186 ? 31.318 31.599 66.496 1.00 43.29 167 SER A N 1
ATOM 1288 C CA . SER A 1 186 ? 31.039 30.202 66.243 1.00 49.99 167 SER A CA 1
ATOM 1289 C C . SER A 1 186 ? 31.457 29.713 64.812 1.00 46.63 167 SER A C 1
ATOM 1290 O O . SER A 1 186 ? 30.868 28.775 64.280 1.00 51.08 167 SER A O 1
ATOM 1293 N N . LEU A 1 187 ? 32.476 30.353 64.217 1.00 48.17 168 LEU A N 1
ATOM 1294 C CA . LEU A 1 187 ? 33.176 29.795 63.066 1.00 42.12 168 LEU A CA 1
ATOM 1295 C C . LEU A 1 187 ? 34.036 28.691 63.610 1.00 38.22 168 LEU A C 1
ATOM 1296 O O . LEU A 1 187 ? 34.654 28.833 64.658 1.00 37.68 168 LEU A O 1
ATOM 1301 N N . ASP A 1 188 ? 34.069 27.562 62.914 1.00 34.01 169 ASP A N 1
ATOM 1302 C CA . ASP A 1 188 ? 34.933 26.470 63.364 1.00 34.08 169 ASP A CA 1
ATOM 1303 C C . ASP A 1 188 ? 36.385 26.718 62.942 1.00 31.99 169 ASP A C 1
ATOM 1304 O O . ASP A 1 188 ? 36.663 27.638 62.174 1.00 31.10 169 ASP A O 1
ATOM 1309 N N . ASP A 1 189 ? 37.297 25.898 63.467 1.00 31.90 170 ASP A N 1
ATOM 1310 C CA . ASP A 1 189 ? 38.734 26.080 63.252 1.00 31.99 170 ASP A CA 1
ATOM 1311 C C . ASP A 1 189 ? 39.142 26.052 61.785 1.00 30.12 170 ASP A C 1
ATOM 1312 O O . ASP A 1 189 ? 39.964 26.860 61.363 1.00 29.97 170 ASP A O 1
ATOM 1317 N N . VAL A 1 190 ? 38.545 25.146 61.004 1.00 29.76 171 VAL A N 1
ATOM 1318 C CA . VAL A 1 190 ? 38.798 25.037 59.570 1.00 26.20 171 VAL A CA 1
ATOM 1319 C C . VAL A 1 190 ? 38.330 26.307 58.841 1.00 25.53 171 VAL A C 1
ATOM 1320 O O . VAL A 1 190 ? 39.068 26.884 58.054 1.00 24.09 171 VAL A O 1
ATOM 1324 N N . THR A 1 191 ? 37.074 26.715 59.080 1.00 25.73 172 THR A N 1
ATOM 1325 C CA . THR A 1 191 ? 36.521 27.883 58.430 1.00 25.43 172 THR A CA 1
ATOM 1326 C C . THR A 1 191 ? 37.368 29.134 58.765 1.00 22.34 172 THR A C 1
ATOM 1327 O O . THR A 1 191 ? 37.712 29.908 57.880 1.00 23.38 172 THR A O 1
ATOM 1331 N N . SER A 1 192 ? 37.693 29.291 60.048 1.00 22.94 173 SER A N 1
ATOM 1332 C CA . SER A 1 192 ? 38.481 30.392 60.530 1.00 24.01 173 SER A CA 1
ATOM 1333 C C . SER A 1 192 ? 39.844 30.450 59.825 1.00 21.90 173 SER A C 1
ATOM 1334 O O . SER A 1 192 ? 40.310 31.519 59.438 1.00 23.38 173 SER A O 1
ATOM 1337 N N . HIS A 1 193 ? 40.470 29.291 59.647 1.00 23.39 174 HIS A N 1
ATOM 1338 C CA . HIS A 1 193 ? 41.768 29.246 59.037 1.00 22.67 174 HIS A CA 1
ATOM 1339 C C . HIS A 1 193 ? 41.682 29.726 57.585 1.00 22.66 174 HIS A C 1
ATOM 1340 O O . HIS A 1 193 ? 42.502 30.506 57.123 1.00 21.41 174 HIS A O 1
ATOM 1347 N N . ALA A 1 194 ? 40.647 29.292 56.872 1.00 21.95 175 ALA A N 1
ATOM 1348 C CA . ALA A 1 194 ? 40.469 29.689 55.490 1.00 20.22 175 ALA A CA 1
ATOM 1349 C C . ALA A 1 194 ? 40.220 31.197 55.402 1.00 20.74 175 ALA A C 1
ATOM 1350 O O . ALA A 1 194 ? 40.789 31.861 54.553 1.00 21.08 175 ALA A O 1
ATOM 1352 N N . VAL A 1 195 ? 39.320 31.703 56.248 1.00 20.64 176 VAL A N 1
ATOM 1353 C CA . VAL A 1 195 ? 38.965 33.109 56.207 1.00 21.04 176 VAL A CA 1
ATOM 1354 C C . VAL A 1 195 ? 40.164 33.991 56.522 1.00 21.42 176 VAL A C 1
ATOM 1355 O O . VAL A 1 195 ? 40.421 34.960 55.787 1.00 21.66 176 VAL A O 1
ATOM 1359 N N A ARG A 1 196 ? 40.884 33.671 57.607 0.60 19.67 177 ARG A N 1
ATOM 1360 N N B ARG A 1 196 ? 40.878 33.672 57.611 0.40 20.89 177 ARG A N 1
ATOM 1361 C CA A ARG A 1 196 ? 42.032 34.494 58.010 0.60 20.33 177 ARG A CA 1
ATOM 1362 C CA B ARG A 1 196 ? 42.066 34.431 58.021 0.40 22.25 177 ARG A CA 1
ATOM 1363 C C A ARG A 1 196 ? 43.162 34.450 56.971 0.60 20.10 177 ARG A C 1
ATOM 1364 C C B ARG A 1 196 ? 43.131 34.453 56.940 0.40 20.86 177 ARG A C 1
ATOM 1365 O O A ARG A 1 196 ? 43.841 35.483 56.755 0.60 21.07 177 ARG A O 1
ATOM 1366 O O B ARG A 1 196 ? 43.743 35.509 56.670 0.40 21.45 177 ARG A O 1
ATOM 1381 N N . THR A 1 197 ? 43.391 33.279 56.356 1.00 22.43 178 THR A N 1
ATOM 1382 C CA . THR A 1 197 ? 44.402 33.133 55.325 1.00 21.43 178 THR A CA 1
ATOM 1383 C C . THR A 1 197 ? 44.046 33.945 54.082 1.00 21.72 178 THR A C 1
ATOM 1384 O O . THR A 1 197 ? 44.848 34.725 53.569 1.00 21.60 178 THR A O 1
ATOM 1388 N N . ALA A 1 198 ? 42.780 33.849 53.667 1.00 20.15 179 ALA A N 1
ATOM 1389 C CA . ALA A 1 198 ? 42.302 34.540 52.472 1.00 19.76 179 ALA A CA 1
ATOM 1390 C C . ALA A 1 198 ? 42.401 36.096 52.701 1.00 19.01 179 ALA A C 1
ATOM 1391 O O . ALA A 1 198 ? 42.767 36.823 51.801 1.00 20.21 179 ALA A O 1
ATOM 1393 N N . LEU A 1 199 ? 42.065 36.555 53.911 1.00 19.02 180 LEU A N 1
ATOM 1394 C CA . LEU A 1 199 ? 42.016 37.991 54.209 1.00 21.29 180 LEU A CA 1
ATOM 1395 C C . LEU A 1 199 ? 43.475 38.477 54.257 1.00 21.08 180 LEU A C 1
ATOM 1396 O O . LEU A 1 199 ? 43.812 39.488 53.663 1.00 20.69 180 LEU A O 1
ATOM 1401 N N . GLY A 1 200 ? 44.347 37.705 54.915 1.00 21.32 181 GLY A N 1
ATOM 1402 C CA . GLY A 1 200 ? 45.772 38.051 54.960 1.00 21.29 181 GLY A CA 1
ATOM 1403 C C . GLY A 1 200 ? 46.444 38.188 53.600 1.00 21.81 181 GLY A C 1
ATOM 1404 O O . GLY A 1 200 ? 47.091 39.194 53.292 1.00 21.49 181 GLY A O 1
ATOM 1405 N N . ILE A 1 201 ? 46.281 37.167 52.763 1.00 21.44 182 ILE A N 1
ATOM 1406 C CA . ILE A 1 201 ? 46.776 37.170 51.394 1.00 21.98 182 ILE A CA 1
ATOM 1407 C C . ILE A 1 201 ? 46.256 38.361 50.607 1.00 20.60 182 ILE A C 1
ATOM 1408 O O . ILE A 1 201 ? 47.005 39.044 49.939 1.00 21.73 182 ILE A O 1
ATOM 1413 N N . SER A 1 202 ? 44.934 38.600 50.695 1.00 18.70 183 SER A N 1
ATOM 1414 C CA . SER A 1 202 ? 44.287 39.636 49.919 1.00 19.99 183 SER A CA 1
ATOM 1415 C C . SER A 1 202 ? 44.789 41.033 50.353 1.00 18.66 183 SER A C 1
ATOM 1416 O O . SER A 1 202 ? 45.000 41.869 49.523 1.00 19.96 183 SER A O 1
ATOM 1419 N N . LEU A 1 203 ? 44.972 41.245 51.652 1.00 17.77 184 LEU A N 1
ATOM 1420 C CA . LEU A 1 203 ? 45.545 42.472 52.135 1.00 17.98 184 LEU A CA 1
ATOM 1421 C C . LEU A 1 203 ? 46.951 42.688 51.590 1.00 19.01 184 LEU A C 1
ATOM 1422 O O . LEU A 1 203 ? 47.285 43.762 51.113 1.00 20.26 184 LEU A O 1
ATOM 1427 N N . ALA A 1 204 ? 47.759 41.647 51.632 1.00 20.76 185 ALA A N 1
ATOM 1428 C CA . ALA A 1 204 ? 49.089 41.745 51.119 1.00 20.58 185 ALA A CA 1
ATOM 1429 C C . ALA A 1 204 ? 49.089 42.065 49.606 1.00 19.80 185 ALA A C 1
ATOM 1430 O O . ALA A 1 204 ? 49.893 42.885 49.123 1.00 22.73 185 ALA A O 1
ATOM 1432 N N . ARG A 1 205 ? 48.154 41.465 48.866 1.00 20.87 186 ARG A N 1
ATOM 1433 C CA . ARG A 1 205 ? 48.024 41.721 47.436 1.00 19.80 186 ARG A CA 1
ATOM 1434 C C . ARG A 1 205 ? 47.596 43.178 47.136 1.00 20.71 186 ARG A C 1
ATOM 1435 O O . ARG A 1 205 ? 47.730 43.640 46.009 1.00 22.45 186 ARG A O 1
ATOM 1443 N N . LEU A 1 206 ? 47.046 43.858 48.141 1.00 20.59 187 LEU A N 1
ATOM 1444 C CA . LEU A 1 206 ? 46.711 45.291 48.033 1.00 20.93 187 LEU A CA 1
ATOM 1445 C C . LEU A 1 206 ? 47.817 46.184 48.601 1.00 20.45 187 LEU A C 1
ATOM 1446 O O . LEU A 1 206 ? 47.640 47.430 48.685 1.00 22.83 187 LEU A O 1
ATOM 1451 N N . GLY A 1 207 ? 48.969 45.586 48.958 1.00 23.14 188 GLY A N 1
ATOM 1452 C CA . GLY A 1 207 ? 50.054 46.345 49.517 1.00 23.09 188 GLY A CA 1
ATOM 1453 C C . GLY A 1 207 ? 49.824 46.746 50.949 1.00 21.57 188 GLY A C 1
ATOM 1454 O O . GLY A 1 207 ? 50.565 47.554 51.483 1.00 22.28 188 GLY A O 1
ATOM 1455 N N . MET A 1 208 ? 48.801 46.163 51.586 1.00 21.10 189 MET A N 1
ATOM 1456 C CA . MET A 1 208 ? 48.459 46.428 52.983 1.00 18.52 189 MET A CA 1
ATOM 1457 C C . MET A 1 208 ? 49.176 45.411 53.863 1.00 20.27 189 MET A C 1
ATOM 1458 O O . MET A 1 208 ? 48.585 44.498 54.456 1.00 21.08 189 MET A O 1
ATOM 1463 N N . PHE A 1 209 ? 50.497 45.608 53.994 1.00 20.73 190 PHE A N 1
ATOM 1464 C CA . PHE A 1 209 ? 51.384 44.632 54.567 1.00 20.76 190 PHE A CA 1
ATOM 1465 C C . PHE A 1 209 ? 51.260 44.479 56.084 1.00 21.75 190 PHE A C 1
ATOM 1466 O O . PHE A 1 209 ? 51.192 43.350 56.580 1.00 22.70 190 PHE A O 1
ATOM 1474 N N . ALA A 1 210 ? 51.170 45.588 56.823 1.00 22.84 191 ALA A N 1
ATOM 1475 C CA . ALA A 1 210 ? 51.014 45.504 58.266 1.00 21.43 191 ALA A CA 1
ATOM 1476 C C . ALA A 1 210 ? 49.654 44.879 58.615 1.00 23.58 191 ALA A C 1
ATOM 1477 O O . ALA A 1 210 ? 49.584 43.947 59.423 1.00 23.87 191 ALA A O 1
ATOM 1479 N N . PRO A 1 211 ? 48.533 45.296 57.991 1.00 21.03 192 PRO A N 1
ATOM 1480 C CA . PRO A 1 211 ? 47.276 44.552 58.142 1.00 21.65 192 PRO A CA 1
ATOM 1481 C C . PRO A 1 211 ? 47.397 43.061 57.816 1.00 22.21 192 PRO A C 1
ATOM 1482 O O . PRO A 1 211 ? 46.913 42.234 58.590 1.00 23.46 192 PRO A O 1
ATOM 1486 N N . ALA A 1 212 ? 48.018 42.736 56.683 1.00 20.55 193 ALA A N 1
ATOM 1487 C CA . ALA A 1 212 ? 48.231 41.334 56.332 1.00 21.36 193 ALA A CA 1
ATOM 1488 C C . ALA A 1 212 ? 48.912 40.567 57.437 1.00 22.07 193 ALA A C 1
ATOM 1489 O O . ALA A 1 212 ? 48.534 39.430 57.745 1.00 21.58 193 ALA A O 1
ATOM 1491 N N . MET A 1 213 ? 49.967 41.154 58.011 1.00 22.76 194 MET A N 1
ATOM 1492 C CA . MET A 1 213 ? 50.743 40.490 59.037 1.00 24.07 194 MET A CA 1
ATOM 1493 C C . MET A 1 213 ? 49.932 40.199 60.309 1.00 25.49 194 MET A C 1
ATOM 1494 O O . MET A 1 213 ? 50.201 39.220 60.997 1.00 27.73 194 MET A O 1
ATOM 1499 N N . SER A 1 214 ? 48.869 40.950 60.536 1.00 25.82 195 SER A N 1
ATOM 1500 C CA . SER A 1 214 ? 48.027 40.651 61.715 1.00 27.44 195 SER A CA 1
ATOM 1501 C C . SER A 1 214 ? 47.398 39.260 61.554 1.00 23.89 195 SER A C 1
ATOM 1502 O O . SER A 1 214 ? 47.199 38.585 62.550 1.00 27.94 195 SER A O 1
ATOM 1505 N N . TYR A 1 215 ? 47.128 38.854 60.322 1.00 22.17 196 TYR A N 1
ATOM 1506 C CA . TYR A 1 215 ? 46.566 37.535 59.999 1.00 22.80 196 TYR A CA 1
ATOM 1507 C C . TYR A 1 215 ? 47.617 36.472 59.651 1.00 23.82 196 TYR A C 1
ATOM 1508 O O . TYR A 1 215 ? 47.402 35.275 59.851 1.00 26.24 196 TYR A O 1
ATOM 1517 N N . LEU A 1 216 ? 48.729 36.896 59.064 1.00 23.46 197 LEU A N 1
ATOM 1518 C CA . LEU A 1 216 ? 49.712 35.965 58.532 1.00 23.38 197 LEU A CA 1
ATOM 1519 C C . LEU A 1 216 ? 50.889 35.682 59.436 1.00 24.19 197 LEU A C 1
ATOM 1520 O O . LEU A 1 216 ? 51.653 34.743 59.151 1.00 26.33 197 LEU A O 1
ATOM 1525 N N . GLU A 1 217 ? 51.055 36.454 60.518 1.00 26.75 198 GLU A N 1
ATOM 1526 C CA . GLU A 1 217 ? 52.198 36.286 61.445 1.00 29.42 198 GLU A CA 1
ATOM 1527 C C . GLU A 1 217 ? 52.315 34.813 61.915 1.00 28.19 198 GLU A C 1
ATOM 1528 O O . GLU A 1 217 ? 53.415 34.241 61.974 1.00 28.74 198 GLU A O 1
ATOM 1534 N N . ASP A 1 218 ? 51.166 34.205 62.218 1.00 28.39 199 ASP A N 1
ATOM 1535 C CA . ASP A 1 218 ? 51.059 32.781 62.563 1.00 29.56 199 ASP A CA 1
ATOM 1536 C C . ASP A 1 218 ? 50.096 32.149 61.566 1.00 28.01 199 ASP A C 1
ATOM 1537 O O . ASP A 1 218 ? 48.866 32.168 61.737 1.00 31.58 199 ASP A O 1
ATOM 1542 N N . PRO A 1 219 ? 50.634 31.642 60.447 1.00 27.91 200 PRO A N 1
ATOM 1543 C CA . PRO A 1 219 ? 49.802 31.125 59.370 1.00 27.26 200 PRO A CA 1
ATOM 1544 C C . PRO A 1 219 ? 49.368 29.668 59.556 1.00 28.16 200 PRO A C 1
ATOM 1545 O O . PRO A 1 219 ? 48.640 29.168 58.699 1.00 28.65 200 PRO A O 1
ATOM 1549 N N . ALA A 1 220 ? 49.804 29.024 60.646 1.00 30.81 201 ALA A N 1
ATOM 1550 C CA . ALA A 1 220 ? 49.510 27.611 60.928 1.00 31.99 201 ALA A CA 1
ATOM 1551 C C . ALA A 1 220 ? 48.015 27.428 61.187 1.00 28.96 201 ALA A C 1
ATOM 1552 O O . ALA A 1 220 ? 47.321 28.340 61.683 1.00 30.20 201 ALA A O 1
ATOM 1554 N N . GLY A 1 221 ? 47.532 26.222 60.884 1.00 28.47 202 GLY A N 1
ATOM 1555 C CA . GLY A 1 221 ? 46.151 25.891 61.060 1.00 29.50 202 GLY A CA 1
ATOM 1556 C C . GLY A 1 221 ? 45.816 24.544 60.440 1.00 29.78 202 GLY A C 1
ATOM 1557 O O . GLY A 1 221 ? 46.686 23.851 59.881 1.00 30.27 202 GLY A O 1
ATOM 1558 N N . PRO A 1 222 ? 44.539 24.114 60.564 1.00 29.48 203 PRO A N 1
ATOM 1559 C CA . PRO A 1 222 ? 44.163 22.761 60.139 1.00 30.99 203 PRO A CA 1
ATOM 1560 C C . PRO A 1 222 ? 44.181 22.490 58.622 1.00 28.85 203 PRO A C 1
ATOM 1561 O O . PRO A 1 222 ? 44.237 21.306 58.235 1.00 33.09 203 PRO A O 1
ATOM 1565 N N . ILE A 1 223 ? 44.109 23.549 57.804 1.00 24.62 204 ILE A N 1
ATOM 1566 C CA . ILE A 1 223 ? 44.106 23.417 56.344 1.00 24.58 204 ILE A CA 1
ATOM 1567 C C . ILE A 1 223 ? 45.547 23.517 55.860 1.00 25.80 204 ILE A C 1
ATOM 1568 O O . ILE A 1 223 ? 46.157 24.600 55.851 1.00 25.61 204 ILE A O 1
ATOM 1573 N N . GLU A 1 224 ? 46.093 22.387 55.434 1.00 27.51 205 GLU A N 1
ATOM 1574 C CA . GLU A 1 224 ? 47.471 22.337 55.014 1.00 31.70 205 GLU A CA 1
ATOM 1575 C C . GLU A 1 224 ? 47.786 23.377 53.906 1.00 29.81 205 GLU A C 1
ATOM 1576 O O . GLU A 1 224 ? 48.787 24.090 53.991 1.00 28.69 205 GLU A O 1
ATOM 1582 N N . VAL A 1 225 ? 46.951 23.442 52.864 1.00 29.23 206 VAL A N 1
ATOM 1583 C CA . VAL A 1 225 ? 47.215 24.308 51.722 1.00 27.99 206 VAL A CA 1
ATOM 1584 C C . VAL A 1 225 ? 47.169 25.784 52.177 1.00 26.76 206 VAL A C 1
ATOM 1585 O O . VAL A 1 225 ? 47.955 26.626 51.698 1.00 26.39 206 VAL A O 1
ATOM 1589 N N . ALA A 1 226 ? 46.281 26.102 53.128 1.00 25.61 207 ALA A N 1
ATOM 1590 C CA . ALA A 1 226 ? 46.202 27.483 53.650 1.00 23.20 207 ALA A CA 1
ATOM 1591 C C . ALA A 1 226 ? 47.456 27.842 54.492 1.00 24.46 207 ALA A C 1
ATOM 1592 O O . ALA A 1 226 ? 47.972 28.975 54.403 1.00 23.43 207 ALA A O 1
ATOM 1594 N N . ALA A 1 227 ? 47.986 26.862 55.245 1.00 25.45 208 ALA A N 1
ATOM 1595 C CA . ALA A 1 227 ? 49.185 27.072 56.044 1.00 25.40 208 ALA A CA 1
ATOM 1596 C C . ALA A 1 227 ? 50.381 27.364 55.128 1.00 27.47 208 ALA A C 1
ATOM 1597 O O . ALA A 1 227 ? 51.171 28.285 55.417 1.00 26.86 208 ALA A O 1
ATOM 1599 N N . VAL A 1 228 ? 50.461 26.649 53.999 1.00 27.01 209 VAL A N 1
ATOM 1600 C CA . VAL A 1 228 ? 51.546 26.860 53.019 1.00 28.08 209 VAL A CA 1
ATOM 1601 C C . VAL A 1 228 ? 51.414 28.254 52.367 1.00 26.08 209 VAL A C 1
ATOM 1602 O O . VAL A 1 228 ? 52.362 29.052 52.356 1.00 25.45 209 VAL A O 1
ATOM 1606 N N . ASP A 1 229 ? 50.204 28.564 51.875 1.00 24.23 210 ASP A N 1
ATOM 1607 C CA . ASP A 1 229 ? 49.960 29.863 51.211 1.00 24.80 210 ASP A CA 1
ATOM 1608 C C . ASP A 1 229 ? 50.176 31.022 52.160 1.00 23.45 210 ASP A C 1
ATOM 1609 O O . ASP A 1 229 ? 50.758 32.035 51.765 1.00 24.25 210 ASP A O 1
ATOM 1614 N N . GLY A 1 230 ? 49.750 30.852 53.415 1.00 24.30 211 GLY A N 1
ATOM 1615 C CA . GLY A 1 230 ? 49.851 31.852 54.463 1.00 23.69 211 GLY A CA 1
ATOM 1616 C C . GLY A 1 230 ? 51.295 32.156 54.800 1.00 23.19 211 GLY A C 1
ATOM 1617 O O . GLY A 1 230 ? 51.701 33.308 54.881 1.00 24.01 211 GLY A O 1
ATOM 1618 N N . ALA A 1 231 ? 52.100 31.098 54.928 1.00 22.73 212 ALA A N 1
ATOM 1619 C CA . ALA A 1 231 ? 53.539 31.245 55.188 1.00 24.51 212 ALA A CA 1
ATOM 1620 C C . ALA A 1 231 ? 54.281 31.875 54.007 1.00 23.50 212 ALA A C 1
ATOM 1621 O O . ALA A 1 231 ? 55.154 32.690 54.219 1.00 26.18 212 ALA A O 1
ATOM 1623 N N . LEU A 1 232 ? 53.936 31.492 52.773 1.00 23.54 213 LEU A N 1
ATOM 1624 C CA . LEU A 1 232 ? 54.541 32.083 51.595 1.00 23.65 213 LEU A CA 1
ATOM 1625 C C . LEU A 1 232 ? 54.218 33.582 51.520 1.00 23.04 213 LEU A C 1
ATOM 1626 O O . LEU A 1 232 ? 55.101 34.416 51.294 1.00 25.25 213 LEU A O 1
ATOM 1631 N N . ALA A 1 233 ? 52.958 33.928 51.770 1.00 23.46 214 ALA A N 1
ATOM 1632 C CA . ALA A 1 233 ? 52.571 35.331 51.747 1.00 22.64 214 ALA A CA 1
ATOM 1633 C C . ALA A 1 233 ? 53.212 36.119 52.881 1.00 22.54 214 ALA A C 1
ATOM 1634 O O . ALA A 1 233 ? 53.581 37.311 52.706 1.00 24.50 214 ALA A O 1
ATOM 1636 N N . LYS A 1 234 ? 53.332 35.485 54.046 1.00 22.48 215 LYS A N 1
ATOM 1637 C CA . LYS A 1 234 ? 54.027 36.051 55.172 1.00 24.58 215 LYS A CA 1
ATOM 1638 C C . LYS A 1 234 ? 55.470 36.395 54.771 1.00 23.35 215 LYS A C 1
ATOM 1639 O O . LYS A 1 234 ? 55.945 37.493 55.021 1.00 23.54 215 LYS A O 1
ATOM 1645 N N . ALA A 1 235 ? 56.163 35.452 54.136 1.00 24.16 216 ALA A N 1
ATOM 1646 C CA . ALA A 1 235 ? 57.526 35.709 53.702 1.00 24.48 216 ALA A CA 1
ATOM 1647 C C . ALA A 1 235 ? 57.621 36.861 52.707 1.00 25.93 216 ALA A C 1
ATOM 1648 O O . ALA A 1 235 ? 58.495 37.760 52.839 1.00 27.53 216 ALA A O 1
ATOM 1650 N N . LEU A 1 236 ? 56.731 36.858 51.714 1.00 26.63 217 LEU A N 1
ATOM 1651 C CA . LEU A 1 236 ? 56.774 37.907 50.704 1.00 25.87 217 LEU A CA 1
ATOM 1652 C C . LEU A 1 236 ? 56.416 39.259 51.288 1.00 26.63 217 LEU A C 1
ATOM 1653 O O . LEU A 1 236 ? 56.953 40.292 50.843 1.00 27.07 217 LEU A O 1
ATOM 1658 N N . THR A 1 237 ? 55.575 39.255 52.322 1.00 26.30 218 THR A N 1
ATOM 1659 C CA . THR A 1 237 ? 55.200 40.484 53.023 1.00 26.51 218 THR A CA 1
ATOM 1660 C C . THR A 1 237 ? 56.425 41.021 53.772 1.00 27.11 218 THR A C 1
ATOM 1661 O O . THR A 1 237 ? 56.746 42.193 53.674 1.00 26.57 218 THR A O 1
ATOM 1665 N N . LEU A 1 238 ? 57.126 40.143 54.493 1.00 25.65 219 LEU A N 1
ATOM 1666 C CA . LEU A 1 238 ? 58.358 40.537 55.202 1.00 26.04 219 LEU A CA 1
ATOM 1667 C C . LEU A 1 238 ? 59.374 41.108 54.241 1.00 28.62 219 LEU A C 1
ATOM 1668 O O . LEU A 1 238 ? 60.030 42.111 54.540 1.00 28.78 219 LEU A O 1
ATOM 1673 N N . ARG A 1 239 ? 59.502 40.481 53.067 1.00 27.83 220 ARG A N 1
ATOM 1674 C CA . ARG A 1 239 ? 60.452 40.930 52.053 1.00 29.74 220 ARG A CA 1
ATOM 1675 C C . ARG A 1 239 ? 60.086 42.373 51.616 1.00 28.82 220 ARG A C 1
ATOM 1676 O O . ARG A 1 239 ? 60.945 43.263 51.523 1.00 30.52 220 ARG A O 1
ATOM 1684 N N . ALA A 1 240 ? 58.792 42.610 51.396 1.00 26.20 221 ALA A N 1
ATOM 1685 C CA . ALA A 1 240 ? 58.330 43.945 50.997 1.00 27.35 221 ALA A CA 1
ATOM 1686 C C . ALA A 1 240 ? 58.623 45.007 52.070 1.00 27.91 221 ALA A C 1
ATOM 1687 O O . ALA A 1 240 ? 58.787 46.186 51.755 1.00 30.17 221 ALA A O 1
ATOM 1689 N N . GLN A 1 241 ? 58.644 44.585 53.336 1.00 26.19 222 GLN A N 1
ATOM 1690 C CA . GLN A 1 241 ? 58.937 45.439 54.473 1.00 27.97 222 GLN A CA 1
ATOM 1691 C C . GLN A 1 241 ? 60.437 45.558 54.743 1.00 29.66 222 GLN A C 1
ATOM 1692 O O . GLN A 1 241 ? 60.832 46.176 55.733 1.00 32.17 222 GLN A O 1
ATOM 1698 N N . GLY A 1 242 ? 61.254 44.907 53.905 1.00 30.89 223 GLY A N 1
ATOM 1699 C CA . GLY A 1 242 ? 62.696 44.960 54.038 1.00 30.83 223 GLY A CA 1
ATOM 1700 C C . GLY A 1 242 ? 63.284 43.992 55.063 1.00 31.58 223 GLY A C 1
ATOM 1701 O O . GLY A 1 242 ? 64.438 44.118 55.440 1.00 34.46 223 GLY A O 1
ATOM 1702 N N . GLU A 1 243 ? 62.498 43.000 55.491 1.00 30.85 224 GLU A N 1
ATOM 1703 C CA . GLU A 1 243 ? 62.937 42.048 56.494 1.00 31.22 224 GLU A CA 1
ATOM 1704 C C . GLU A 1 243 ? 63.422 40.812 55.754 1.00 30.20 224 GLU A C 1
ATOM 1705 O O . GLU A 1 243 ? 62.824 39.750 55.829 1.00 27.74 224 GLU A O 1
ATOM 1711 N N . ASP A 1 244 ? 64.515 40.980 55.002 1.00 32.50 225 ASP A N 1
ATOM 1712 C CA . ASP A 1 244 ? 64.976 39.970 54.046 1.00 33.85 225 ASP A CA 1
ATOM 1713 C C . ASP A 1 244 ? 65.372 38.663 54.709 1.00 32.81 225 ASP A C 1
ATOM 1714 O O . ASP A 1 244 ? 65.003 37.576 54.240 1.00 30.99 225 ASP A O 1
ATOM 1719 N N . ASP A 1 245 ? 66.099 38.757 55.822 1.00 31.91 226 ASP A N 1
ATOM 1720 C CA . ASP A 1 245 ? 66.627 37.557 56.479 1.00 33.23 226 ASP A CA 1
ATOM 1721 C C . ASP A 1 245 ? 65.484 36.788 57.163 1.00 29.88 226 ASP A C 1
ATOM 1722 O O . ASP A 1 245 ? 65.477 35.559 57.140 1.00 31.93 226 ASP A O 1
ATOM 1727 N N . GLU A 1 246 ? 64.509 37.516 57.727 1.00 30.81 227 GLU A N 1
ATOM 1728 C CA . GLU A 1 246 ? 63.330 36.885 58.308 1.00 31.16 227 GLU A CA 1
ATOM 1729 C C . GLU A 1 246 ? 62.509 36.185 57.228 1.00 29.58 227 GLU A C 1
ATOM 1730 O O . GLU A 1 246 ? 62.056 35.057 57.436 1.00 29.00 227 GLU A O 1
ATOM 1736 N N . ALA A 1 247 ? 62.369 36.818 56.061 1.00 29.10 228 ALA A N 1
ATOM 1737 C CA . ALA A 1 247 ? 61.661 36.216 54.942 1.00 26.87 228 ALA A CA 1
ATOM 1738 C C . ALA A 1 247 ? 62.333 34.880 54.546 1.00 26.38 228 ALA A C 1
ATOM 1739 O O . ALA A 1 247 ? 61.671 33.888 54.317 1.00 26.87 228 ALA A O 1
ATOM 1741 N N . THR A 1 248 ? 63.656 34.917 54.414 1.00 27.10 229 THR A N 1
ATOM 1742 C CA . THR A 1 248 ? 64.439 33.723 54.073 1.00 27.08 229 THR A CA 1
ATOM 1743 C C . THR A 1 248 ? 64.225 32.600 55.081 1.00 25.80 229 THR A C 1
ATOM 1744 O O . THR A 1 248 ? 64.097 31.466 54.686 1.00 28.95 229 THR A O 1
ATOM 1748 N N . GLU A 1 249 ? 64.192 32.922 56.377 1.00 26.51 230 GLU A N 1
ATOM 1749 C CA . GLU A 1 249 ? 63.982 31.907 57.408 1.00 28.10 230 GLU A CA 1
ATOM 1750 C C . GLU A 1 249 ? 62.623 31.241 57.237 1.00 25.90 230 GLU A C 1
ATOM 1751 O O . GLU A 1 249 ? 62.493 29.990 57.312 1.00 27.36 230 GLU A O 1
ATOM 1757 N N . VAL A 1 250 ? 61.595 32.081 57.068 1.00 26.10 231 VAL A N 1
ATOM 1758 C CA . VAL A 1 250 ? 60.261 31.599 56.820 1.00 25.35 231 VAL A CA 1
ATOM 1759 C C . VAL A 1 250 ? 60.226 30.657 55.630 1.00 26.63 231 VAL A C 1
ATOM 1760 O O . VAL A 1 250 ? 59.648 29.570 55.713 1.00 27.93 231 VAL A O 1
ATOM 1764 N N . LEU A 1 251 ? 60.802 31.091 54.513 1.00 26.90 232 LEU A N 1
ATOM 1765 C CA . LEU A 1 251 ? 60.796 30.327 53.289 1.00 26.08 232 LEU A CA 1
ATOM 1766 C C . LEU A 1 251 ? 61.609 29.023 53.424 1.00 27.62 232 LEU A C 1
ATOM 1767 O O . LEU A 1 251 ? 61.213 27.993 52.894 1.00 27.91 232 LEU A O 1
ATOM 1772 N N . GLN A 1 252 ? 62.735 29.081 54.141 1.00 26.46 233 GLN A N 1
ATOM 1773 C CA . GLN A 1 252 ? 63.533 27.859 54.359 1.00 26.12 233 GLN A CA 1
ATOM 1774 C C . GLN A 1 252 ? 62.767 26.841 55.204 1.00 27.28 233 GLN A C 1
ATOM 1775 O O . GLN A 1 252 ? 62.773 25.622 54.911 1.00 27.31 233 GLN A O 1
ATOM 1781 N N . ASP A 1 253 ? 62.126 27.314 56.275 1.00 27.88 234 ASP A N 1
ATOM 1782 C CA . ASP A 1 253 ? 61.314 26.424 57.105 1.00 30.01 234 ASP A CA 1
ATOM 1783 C C . ASP A 1 253 ? 60.223 25.801 56.260 1.00 30.05 234 ASP A C 1
ATOM 1784 O O . ASP A 1 253 ? 59.966 24.597 56.364 1.00 29.26 234 ASP A O 1
ATOM 1789 N N . LEU A 1 254 ? 59.560 26.634 55.453 1.00 29.09 235 LEU A N 1
ATOM 1790 C CA . LEU A 1 254 ? 58.495 26.182 54.567 1.00 29.37 235 LEU A CA 1
ATOM 1791 C C . LEU A 1 254 ? 58.993 25.155 53.502 1.00 30.19 235 LEU A C 1
ATOM 1792 O O . LEU A 1 254 ? 58.349 24.134 53.244 1.00 30.35 235 LEU A O 1
ATOM 1797 N N . PHE A 1 255 ? 60.158 25.429 52.901 1.00 28.12 236 PHE A N 1
ATOM 1798 C CA . PHE A 1 255 ? 60.671 24.586 51.834 1.00 29.25 236 PHE A CA 1
ATOM 1799 C C . PHE A 1 255 ? 61.188 23.262 52.380 1.00 29.68 236 PHE A C 1
ATOM 1800 O O . PHE A 1 255 ? 61.151 22.270 51.677 1.00 34.74 236 PHE A O 1
ATOM 1808 N N . ALA A 1 256 ? 61.648 23.268 53.640 1.00 27.86 237 ALA A N 1
ATOM 1809 C CA . ALA A 1 256 ? 62.186 22.070 54.293 1.00 29.84 237 ALA A CA 1
ATOM 1810 C C . ALA A 1 256 ? 61.041 21.101 54.558 1.00 28.93 237 ALA A C 1
ATOM 1811 O O . ALA A 1 256 ? 61.244 19.895 54.541 1.00 30.53 237 ALA A O 1
ATOM 1813 N N . THR A 1 257 ? 59.844 21.638 54.822 1.00 29.67 238 THR A N 1
ATOM 1814 C CA . THR A 1 257 ? 58.661 20.807 55.054 1.00 31.79 238 THR A CA 1
ATOM 1815 C C . THR A 1 257 ? 57.875 20.511 53.765 1.00 30.76 238 THR A C 1
ATOM 1816 O O . THR A 1 257 ? 57.021 19.604 53.741 1.00 34.87 238 THR A O 1
ATOM 1820 N N . HIS A 1 258 ? 58.158 21.267 52.695 1.00 30.15 239 HIS A N 1
ATOM 1821 C CA . HIS A 1 258 ? 57.466 21.131 51.418 1.00 31.25 239 HIS A CA 1
ATOM 1822 C C . HIS A 1 258 ? 58.496 21.198 50.300 1.00 32.60 239 HIS A C 1
ATOM 1823 O O . HIS A 1 258 ? 58.477 22.106 49.468 1.00 34.49 239 HIS A O 1
ATOM 1830 N N . PRO A 1 259 ? 59.435 20.222 50.261 1.00 33.48 240 PRO A N 1
ATOM 1831 C CA . PRO A 1 259 ? 60.605 20.303 49.384 1.00 34.83 240 PRO A CA 1
ATOM 1832 C C . PRO A 1 259 ? 60.337 20.190 47.877 1.00 39.28 240 PRO A C 1
ATOM 1833 O O . PRO A 1 259 ? 61.240 20.443 47.071 1.00 42.83 240 PRO A O 1
ATOM 1837 N N . GLU A 1 260 ? 59.101 19.833 47.510 1.00 40.34 241 GLU A N 1
ATOM 1838 C CA . GLU A 1 260 ? 58.694 19.689 46.115 1.00 44.66 241 GLU A CA 1
ATOM 1839 C C . GLU A 1 260 ? 57.891 20.882 45.627 1.00 41.84 241 GLU A C 1
ATOM 1840 O O . GLU A 1 260 ? 57.457 20.912 44.466 1.00 44.19 241 GLU A O 1
ATOM 1846 N N . ASN A 1 261 ? 57.690 21.867 46.508 1.00 39.35 242 ASN A N 1
ATOM 1847 C CA . ASN A 1 261 ? 56.871 23.046 46.179 1.00 37.91 242 ASN A CA 1
ATOM 1848 C C . ASN A 1 261 ? 57.683 24.069 45.410 1.00 35.58 242 ASN A C 1
ATOM 1849 O O . ASN A 1 261 ? 58.539 24.731 45.981 1.00 36.68 242 ASN A O 1
ATOM 1854 N N . THR A 1 262 ? 57.443 24.157 44.096 1.00 37.67 243 THR A N 1
ATOM 1855 C CA . THR A 1 262 ? 58.287 24.947 43.209 1.00 40.45 243 THR A CA 1
ATOM 1856 C C . THR A 1 262 ? 58.009 26.447 43.361 1.00 37.15 243 THR A C 1
ATOM 1857 O O . THR A 1 262 ? 58.862 27.273 43.082 1.00 39.30 243 THR A O 1
ATOM 1861 N N . GLN A 1 263 ? 56.807 26.797 43.823 1.00 38.20 244 GLN A N 1
ATOM 1862 C CA . GLN A 1 263 ? 56.484 28.168 44.116 1.00 37.53 244 GLN A CA 1
ATOM 1863 C C . GLN A 1 263 ? 57.314 28.690 45.309 1.00 35.07 244 GLN A C 1
ATOM 1864 O O . GLN A 1 263 ? 57.876 29.817 45.294 1.00 34.99 244 GLN A O 1
ATOM 1870 N N . VAL A 1 264 ? 57.374 27.870 46.362 1.00 34.11 245 VAL A N 1
ATOM 1871 C CA . VAL A 1 264 ? 58.155 28.192 47.538 1.00 32.32 245 VAL A CA 1
ATOM 1872 C C . VAL A 1 264 ? 59.642 28.255 47.151 1.00 32.72 245 VAL A C 1
ATOM 1873 O O . VAL A 1 264 ? 60.332 29.217 47.491 1.00 32.41 245 VAL A O 1
ATOM 1877 N N . GLU A 1 265 ? 60.112 27.245 46.413 1.00 33.18 246 GLU A N 1
ATOM 1878 C CA . GLU A 1 265 ? 61.473 27.226 45.869 1.00 34.62 246 GLU A CA 1
ATOM 1879 C C . GLU A 1 265 ? 61.822 28.522 45.111 1.00 36.67 246 GLU A C 1
ATOM 1880 O O . GLU A 1 265 ? 62.887 29.099 45.346 1.00 36.19 246 GLU A O 1
ATOM 1886 N N . GLN A 1 266 ? 60.930 28.972 44.207 1.00 38.24 247 GLN A N 1
ATOM 1887 C CA . GLN A 1 266 ? 61.173 30.192 43.421 1.00 39.54 247 GLN A CA 1
ATOM 1888 C C . GLN A 1 266 ? 61.460 31.374 44.341 1.00 37.60 247 GLN A C 1
ATOM 1889 O O . GLN A 1 266 ? 62.445 32.113 44.156 1.00 39.32 247 GLN A O 1
ATOM 1895 N N . ALA A 1 267 ? 60.591 31.553 45.335 1.00 33.72 248 ALA A N 1
ATOM 1896 C CA . ALA A 1 267 ? 60.698 32.684 46.250 1.00 33.97 248 ALA A CA 1
ATOM 1897 C C . ALA A 1 267 ? 61.957 32.586 47.101 1.00 33.26 248 ALA A C 1
ATOM 1898 O O . ALA A 1 267 ? 62.644 33.574 47.303 1.00 33.66 248 ALA A O 1
ATOM 1900 N N . LEU A 1 268 ? 62.277 31.371 47.557 1.00 31.65 249 LEU A N 1
ATOM 1901 C CA . LEU A 1 268 ? 63.464 31.151 48.386 1.00 31.21 249 LEU A CA 1
ATOM 1902 C C . LEU A 1 268 ? 64.791 31.404 47.633 1.00 30.89 249 LEU A C 1
ATOM 1903 O O . LEU A 1 268 ? 65.732 31.933 48.203 1.00 31.74 249 LEU A O 1
ATOM 1908 N N . LEU A 1 269 ? 64.843 31.027 46.350 1.00 34.47 250 LEU A N 1
ATOM 1909 C CA . LEU A 1 269 ? 66.067 31.110 45.538 1.00 35.58 250 LEU A CA 1
ATOM 1910 C C . LEU A 1 269 ? 66.291 32.490 44.935 1.00 36.31 250 LEU A C 1
ATOM 1911 O O . LEU A 1 269 ? 67.437 32.891 44.723 1.00 38.88 250 LEU A O 1
ATOM 1916 N N . ASP A 1 270 ? 65.203 33.221 44.668 1.00 36.62 251 ASP A N 1
ATOM 1917 C CA . ASP A 1 270 ? 65.305 34.526 44.056 1.00 37.49 251 ASP A CA 1
ATOM 1918 C C . ASP A 1 270 ? 64.886 35.545 45.106 1.00 34.91 251 ASP A C 1
ATOM 1919 O O . ASP A 1 270 ? 63.681 35.830 45.276 1.00 34.75 251 ASP A O 1
ATOM 1924 N N . THR A 1 271 ? 65.880 36.134 45.783 1.00 38.58 252 THR A N 1
ATOM 1925 C CA . THR A 1 271 ? 65.621 37.037 46.904 1.00 38.81 252 THR A CA 1
ATOM 1926 C C . THR A 1 271 ? 65.053 38.383 46.472 1.00 37.66 252 THR A C 1
ATOM 1927 O O . THR A 1 271 ? 64.667 39.172 47.312 1.00 39.00 252 THR A O 1
ATOM 1931 N N . SER A 1 272 ? 65.021 38.634 45.162 1.00 39.01 253 SER A N 1
ATOM 1932 C CA . SER A 1 272 ? 64.393 39.829 44.601 1.00 40.06 253 SER A CA 1
ATOM 1933 C C . SER A 1 272 ? 62.924 39.598 44.121 1.00 35.03 253 SER A C 1
ATOM 1934 O O . SER A 1 272 ? 62.245 40.543 43.759 1.00 37.37 253 SER A O 1
ATOM 1937 N N . PHE A 1 273 ? 62.465 38.338 44.127 1.00 36.62 254 PHE A N 1
ATOM 1938 C CA . PHE A 1 273 ? 61.071 38.001 43.812 1.00 33.34 254 PHE A CA 1
ATOM 1939 C C . PHE A 1 273 ? 60.171 38.564 44.889 1.00 32.32 254 PHE A C 1
ATOM 1940 O O . PHE A 1 273 ? 60.352 38.298 46.087 1.00 32.33 254 PHE A O 1
ATOM 1948 N N . GLY A 1 274 ? 59.181 39.352 44.454 1.00 32.17 255 GLY A N 1
ATOM 1949 C CA . GLY A 1 274 ? 58.260 39.969 45.346 1.00 30.72 255 GLY A CA 1
ATOM 1950 C C . GLY A 1 274 ? 56.838 39.625 45.002 1.00 30.41 255 GLY A C 1
ATOM 1951 O O . GLY A 1 274 ? 56.544 39.140 43.916 1.00 33.43 255 GLY A O 1
ATOM 1952 N N . LEU A 1 275 ? 55.949 39.923 45.948 1.00 30.93 256 LEU A N 1
ATOM 1953 C CA . LEU A 1 275 ? 54.520 39.817 45.744 1.00 30.92 256 LEU A CA 1
ATOM 1954 C C . LEU A 1 275 ? 54.084 40.985 44.835 1.00 32.04 256 LEU A C 1
ATOM 1955 O O . LEU A 1 275 ? 54.400 42.152 45.114 1.00 34.38 256 LEU A O 1
ATOM 1960 N N . VAL A 1 276 ? 53.402 40.660 43.732 1.00 33.08 257 VAL A N 1
ATOM 1961 C CA . VAL A 1 276 ? 52.851 41.656 42.823 1.00 33.59 257 VAL A CA 1
ATOM 1962 C C . VAL A 1 276 ? 51.549 42.199 43.450 1.00 33.12 257 VAL A C 1
ATOM 1963 O O . VAL A 1 276 ? 50.662 41.425 43.788 1.00 29.44 257 VAL A O 1
ATOM 1967 N N . THR A 1 277 ? 51.464 43.526 43.624 1.00 31.82 258 THR A N 1
ATOM 1968 C CA . THR A 1 277 ? 50.353 44.160 44.319 1.00 29.68 258 THR A CA 1
ATOM 1969 C C . THR A 1 277 ? 49.593 45.099 43.422 1.00 27.51 258 THR A C 1
ATOM 1970 O O . THR A 1 277 ? 50.041 45.469 42.339 1.00 31.52 258 THR A O 1
ATOM 1974 N N . THR A 1 278 ? 48.380 45.444 43.864 1.00 26.71 259 THR A N 1
ATOM 1975 C CA . THR A 1 278 ? 47.542 46.358 43.144 1.00 26.84 259 THR A CA 1
ATOM 1976 C C . THR A 1 278 ? 46.750 47.185 44.153 1.00 26.72 259 THR A C 1
ATOM 1977 O O . THR A 1 278 ? 47.035 47.190 45.366 1.00 25.93 259 THR A O 1
ATOM 1981 N N . THR A 1 279 ? 45.731 47.876 43.650 1.00 27.99 260 THR A N 1
ATOM 1982 C CA . THR A 1 279 ? 44.900 48.722 44.468 1.00 25.99 260 THR A CA 1
ATOM 1983 C C . THR A 1 279 ? 43.432 48.512 44.060 1.00 25.26 260 THR A C 1
ATOM 1984 O O . THR A 1 279 ? 43.151 48.123 42.944 1.00 24.28 260 THR A O 1
ATOM 1988 N N . SER A 1 280 ? 42.532 48.898 44.961 1.00 26.15 261 SER A N 1
ATOM 1989 C CA . SER A 1 280 ? 41.097 48.918 44.690 1.00 28.66 261 SER A CA 1
ATOM 1990 C C . SER A 1 280 ? 40.766 49.749 43.435 1.00 29.27 261 SER A C 1
ATOM 1991 O O . SER A 1 280 ? 39.989 49.343 42.570 1.00 29.33 261 SER A O 1
ATOM 1994 N N . ALA A 1 281 ? 41.362 50.936 43.329 1.00 31.54 262 ALA A N 1
ATOM 1995 C CA . ALA A 1 281 ? 41.083 51.793 42.196 1.00 34.09 262 ALA A CA 1
ATOM 1996 C C . ALA A 1 281 ? 41.489 51.155 40.869 1.00 33.68 262 ALA A C 1
ATOM 1997 O O . ALA A 1 281 ? 40.782 51.275 39.883 1.00 33.08 262 ALA A O 1
ATOM 1999 N N . ARG A 1 282 ? 42.650 50.495 40.836 1.00 31.22 263 ARG A N 1
ATOM 2000 C CA . ARG A 1 282 ? 43.069 49.839 39.610 1.00 33.05 263 ARG A CA 1
ATOM 2001 C C . ARG A 1 282 ? 42.148 48.683 39.245 1.00 29.54 263 ARG A C 1
ATOM 2002 O O . ARG A 1 282 ? 41.786 48.511 38.089 1.00 30.37 263 ARG A O 1
ATOM 2010 N N . ILE A 1 283 ? 41.765 47.894 40.243 1.00 28.14 264 ILE A N 1
ATOM 2011 C CA . ILE A 1 283 ? 40.775 46.835 40.019 1.00 27.49 264 ILE A CA 1
ATOM 2012 C C . ILE A 1 283 ? 39.471 47.389 39.441 1.00 29.52 264 ILE A C 1
ATOM 2013 O O . ILE A 1 283 ? 38.922 46.831 38.462 1.00 31.22 264 ILE A O 1
ATOM 2018 N N . GLU A 1 284 ? 39.014 48.514 40.007 1.00 28.48 265 GLU A N 1
ATOM 2019 C CA . GLU A 1 284 ? 37.717 49.093 39.663 1.00 34.10 265 GLU A CA 1
ATOM 2020 C C . GLU A 1 284 ? 37.741 49.674 38.257 1.00 35.91 265 GLU A C 1
ATOM 2021 O O . GLU A 1 284 ? 36.684 49.795 37.599 1.00 38.30 265 GLU A O 1
ATOM 2027 N N . ALA A 1 285 ? 38.947 49.997 37.779 1.00 34.05 266 ALA A N 1
ATOM 2028 C CA . ALA A 1 285 ? 39.126 50.556 36.473 1.00 36.10 266 ALA A CA 1
ATOM 2029 C C . ALA A 1 285 ? 39.225 49.555 35.352 1.00 33.21 266 ALA A C 1
ATOM 2030 O O . ALA A 1 285 ? 39.367 49.974 34.201 1.00 36.29 266 ALA A O 1
ATOM 2032 N N . ARG A 1 286 ? 39.182 48.249 35.663 1.00 30.28 267 ARG A N 1
ATOM 2033 C CA . ARG A 1 286 ? 39.176 47.246 34.611 1.00 30.29 267 ARG A CA 1
ATOM 2034 C C . ARG A 1 286 ? 38.046 47.542 33.646 1.00 30.55 267 ARG A C 1
ATOM 2035 O O . ARG A 1 286 ? 36.944 47.916 34.069 1.00 35.54 267 ARG A O 1
ATOM 2043 N N . SER A 1 287 ? 38.278 47.323 32.357 1.00 32.69 268 SER A N 1
ATOM 2044 C CA . SER A 1 287 ? 37.185 47.397 31.393 1.00 32.39 268 SER A CA 1
ATOM 2045 C C . SER A 1 287 ? 36.310 46.142 31.425 1.00 31.16 268 SER A C 1
ATOM 2046 O O . SER A 1 287 ? 35.122 46.229 31.119 1.00 34.32 268 SER A O 1
ATOM 2049 N N . ASP A 1 288 ? 36.899 44.990 31.790 1.00 32.37 269 ASP A N 1
ATOM 2050 C CA . ASP A 1 288 ? 36.180 43.727 32.026 1.00 31.68 269 ASP A CA 1
ATOM 2051 C C . ASP A 1 288 ? 36.428 43.369 33.484 1.00 29.74 269 ASP A C 1
ATOM 2052 O O . ASP A 1 288 ? 37.558 43.041 33.851 1.00 28.85 269 ASP A O 1
ATOM 2057 N N . PRO A 1 289 ? 35.409 43.437 34.374 1.00 27.96 270 PRO A N 1
ATOM 2058 C CA . PRO A 1 289 ? 35.655 43.263 35.805 1.00 25.96 270 PRO A CA 1
ATOM 2059 C C . PRO A 1 289 ? 36.282 41.898 36.163 1.00 26.10 270 PRO A C 1
ATOM 2060 O O . PRO A 1 289 ? 36.932 41.774 37.193 1.00 24.67 270 PRO A O 1
ATOM 2064 N N . TRP A 1 290 ? 36.069 40.906 35.298 1.00 26.21 271 TRP A N 1
ATOM 2065 C CA . TRP A 1 290 ? 36.541 39.551 35.551 1.00 25.65 271 TRP A CA 1
ATOM 2066 C C . TRP A 1 290 ? 37.907 39.194 34.953 1.00 28.51 271 TRP A C 1
ATOM 2067 O O . TRP A 1 290 ? 38.392 38.077 35.140 1.00 30.05 271 TRP A O 1
ATOM 2078 N N . ASP A 1 291 ? 38.514 40.127 34.226 1.00 26.94 272 ASP A N 1
ATOM 2079 C CA . ASP A 1 291 ? 39.747 39.873 33.490 1.00 27.67 272 ASP A CA 1
ATOM 2080 C C . ASP A 1 291 ? 40.879 40.752 34.011 1.00 29.80 272 ASP A C 1
ATOM 2081 O O . ASP A 1 291 ? 40.942 41.949 33.712 1.00 28.62 272 ASP A O 1
ATOM 2086 N N . PRO A 1 292 ? 41.811 40.169 34.794 1.00 31.17 273 PRO A N 1
ATOM 2087 C CA . PRO A 1 292 ? 42.977 40.911 35.273 1.00 32.82 273 PRO A CA 1
ATOM 2088 C C . PRO A 1 292 ? 43.788 41.548 34.165 1.00 35.13 273 PRO A C 1
ATOM 2089 O O . PRO A 1 292 ? 44.469 42.535 34.432 1.00 34.46 273 PRO A O 1
ATOM 2093 N N . GLU A 1 293 ? 43.731 41.000 32.945 1.00 38.64 274 GLU A N 1
ATOM 2094 C CA . GLU A 1 293 ? 44.453 41.593 31.797 1.00 40.62 274 GLU A CA 1
ATOM 2095 C C . GLU A 1 293 ? 43.969 42.990 31.422 1.00 37.61 274 GLU A C 1
ATOM 2096 O O . GLU A 1 293 ? 44.667 43.696 30.719 1.00 42.53 274 GLU A O 1
ATOM 2102 N N . THR A 1 294 ? 42.754 43.363 31.850 1.00 35.21 275 THR A N 1
ATOM 2103 C CA . THR A 1 294 ? 42.200 44.667 31.558 1.00 33.55 275 THR A CA 1
ATOM 2104 C C . THR A 1 294 ? 42.435 45.670 32.676 1.00 34.37 275 THR A C 1
ATOM 2105 O O . THR A 1 294 ? 41.960 46.787 32.602 1.00 34.83 275 THR A O 1
ATOM 2109 N N . GLU A 1 295 ? 43.191 45.271 33.697 1.00 34.23 276 GLU A N 1
ATOM 2110 C CA . GLU A 1 295 ? 43.467 46.092 34.867 1.00 33.77 276 GLU A CA 1
ATOM 2111 C C . GLU A 1 295 ? 44.658 46.983 34.540 1.00 38.42 276 GLU A C 1
ATOM 2112 O O . GLU A 1 295 ? 45.716 46.476 34.182 1.00 39.75 276 GLU A O 1
ATOM 2118 N N . PRO A 1 296 ? 44.532 48.324 34.651 1.00 37.73 277 PRO A N 1
ATOM 2119 C CA . PRO A 1 296 ? 45.685 49.184 34.401 1.00 42.57 277 PRO A CA 1
ATOM 2120 C C . PRO A 1 296 ? 46.765 48.935 35.454 1.00 47.40 277 PRO A C 1
ATOM 2121 O O . PRO A 1 296 ? 46.465 48.684 36.620 1.00 42.44 277 PRO A O 1
ATOM 2125 N N . SER A 1 297 ? 48.033 48.986 35.030 1.00 54.29 278 SER A N 1
ATOM 2126 C CA . SER A 1 297 ? 49.164 48.923 35.964 1.00 61.01 278 SER A CA 1
ATOM 2127 C C . SER A 1 297 ? 49.296 50.251 36.726 1.00 63.64 278 SER A C 1
ATOM 2128 O O . SER A 1 297 ? 48.606 51.241 36.406 1.00 63.22 278 SER A O 1
ATOM 2131 N N . GLU A 1 298 ? 50.181 50.259 37.738 1.00 64.82 279 GLU A N 1
ATOM 2132 C CA . GLU A 1 298 ? 50.455 51.450 38.546 1.00 73.97 279 GLU A CA 1
ATOM 2133 C C . GLU A 1 298 ? 50.886 52.594 37.633 1.00 75.28 279 GLU A C 1
ATOM 2134 O O . GLU A 1 298 ? 50.414 53.711 37.796 1.00 82.16 279 GLU A O 1
ATOM 2140 N N . ALA A 1 299 ? 51.752 52.284 36.657 1.00 76.77 280 ALA A N 1
ATOM 2141 C CA . ALA A 1 299 ? 52.186 53.238 35.615 1.00 82.93 280 ALA A CA 1
ATOM 2142 C C . ALA A 1 299 ? 51.015 53.847 34.807 1.00 83.85 280 ALA A C 1
ATOM 2143 O O . ALA A 1 299 ? 50.900 55.071 34.702 1.00 90.57 280 ALA A O 1
ATOM 2145 N N . GLU A 1 300 ? 50.157 52.984 34.246 1.00 78.04 281 GLU A N 1
ATOM 2146 C CA . GLU A 1 300 ? 48.982 53.414 33.476 1.00 74.16 281 GLU A CA 1
ATOM 2147 C C . GLU A 1 300 ? 47.955 54.171 34.337 1.00 71.82 281 GLU A C 1
ATOM 2148 O O . GLU A 1 300 ? 47.619 53.826 35.479 1.00 65.26 281 GLU A O 1
#

Nearest PDB structures (foldseek):
  7naz-assembly1_A  TM=1.004E+00  e=5.533E-40  Mycolicibacterium smegmatis MC2 155
  4f3v-assembly1_A  TM=8.533E-01  e=5.413E-13  Mycobacterium tuberculosis
  7vep-assembly1_A  TM=8.353E-01  e=6.398E-12  Mycobacterium tuberculosis H37Rv
  2j9q-assembly1_B  TM=5.198E-01  e=8.192E-03  Homo sapiens
  8tau-assembly1_V  TM=5.160E-01  e=2.754E-02  Homo sapiens